Protein AF-A0A6M5YWW7-F1 (afdb_monomer_lite)

Organism: NCBI:txid2774151

Sequence (189 aa):
MRRSRWLPALLASIVAACAISYACIASARHTRPTLAVRDAYLLVSVEAPPAWAEQHRPSIMWGGKEVRLPVVFRGPFTGTSGPEWGATPEEAKQSLTMMGVEVPVRVTPTVACRVSNEPAFGLIPERGGKRRETTLSVATWVTVGPADRPAVIGSNEVRGRAHAAGEYVLSQIEELVAAGHVIDVEPRP

pLDDT: mean 74.9, std 17.7, range [37.75, 94.81]

Structure (mmCIF, N/CA/C/O backbone):
data_AF-A0A6M5YWW7-F1
#
_entry.id   AF-A0A6M5YWW7-F1
#
loop_
_atom_site.group_PDB
_atom_site.id
_atom_site.type_symbol
_atom_site.label_atom_id
_atom_site.label_alt_id
_atom_site.label_comp_id
_atom_site.label_asym_id
_atom_site.label_entity_id
_atom_site.label_seq_id
_atom_site.pdbx_PDB_ins_code
_atom_site.Cartn_x
_atom_site.Cartn_y
_atom_site.Cartn_z
_atom_site.occupancy
_atom_site.B_iso_or_equiv
_atom_site.auth_seq_id
_atom_site.auth_comp_id
_atom_site.auth_asym_id
_atom_site.auth_atom_id
_atom_site.pdbx_PDB_model_num
ATOM 1 N N . MET A 1 1 ? -31.475 -2.351 89.471 1.00 41.06 1 MET A N 1
ATOM 2 C CA . MET A 1 1 ? -30.805 -3.175 88.438 1.00 41.06 1 MET A CA 1
ATOM 3 C C . MET A 1 1 ? -31.464 -2.935 87.077 1.00 41.06 1 MET A C 1
ATOM 5 O O . MET A 1 1 ? -32.517 -3.496 86.816 1.00 41.06 1 MET A O 1
ATOM 9 N N . ARG A 1 2 ? -30.895 -2.075 86.220 1.00 41.38 2 ARG A N 1
ATOM 10 C CA . ARG A 1 2 ? -31.326 -1.897 84.817 1.00 41.38 2 ARG A CA 1
ATOM 11 C C . ARG A 1 2 ? -30.155 -2.295 83.919 1.00 41.38 2 ARG A C 1
ATOM 13 O O . ARG A 1 2 ? -29.145 -1.603 83.895 1.00 41.38 2 ARG A O 1
ATOM 20 N N . ARG A 1 3 ? -30.259 -3.450 83.255 1.00 44.19 3 ARG A N 1
ATOM 21 C CA . ARG A 1 3 ? -29.235 -3.950 82.326 1.00 44.19 3 ARG A CA 1
ATOM 22 C C . ARG A 1 3 ? -29.394 -3.265 80.967 1.00 44.19 3 ARG A C 1
ATOM 24 O O . ARG A 1 3 ? -30.475 -3.272 80.384 1.00 44.19 3 ARG A O 1
ATOM 31 N N . SER A 1 4 ? -28.298 -2.664 80.516 1.00 45.69 4 SER A N 1
ATOM 32 C CA . SER A 1 4 ? -28.139 -1.950 79.251 1.00 45.69 4 SER A CA 1
ATOM 33 C C . SER A 1 4 ? -28.375 -2.885 78.056 1.00 45.69 4 SER A C 1
ATOM 35 O O . SER A 1 4 ? -27.695 -3.899 77.920 1.00 45.69 4 SER A O 1
ATOM 37 N N . ARG A 1 5 ? -29.361 -2.561 77.208 1.00 50.09 5 ARG A N 1
ATOM 38 C CA . ARG A 1 5 ? -29.781 -3.330 76.015 1.00 50.09 5 ARG A CA 1
ATOM 39 C C . ARG A 1 5 ? -29.244 -2.760 74.688 1.00 50.09 5 ARG A C 1
ATOM 41 O O . ARG A 1 5 ? -29.739 -3.124 73.631 1.00 50.09 5 ARG A O 1
ATOM 48 N N . TRP A 1 6 ? -28.241 -1.882 74.717 1.00 47.75 6 TRP A N 1
ATOM 49 C CA . TRP A 1 6 ? -27.858 -1.083 73.538 1.00 47.75 6 TRP A CA 1
ATOM 50 C C . TRP A 1 6 ? -26.607 -1.560 72.779 1.00 47.75 6 TRP A C 1
ATOM 52 O O . TRP A 1 6 ? -26.290 -1.011 71.730 1.00 47.75 6 TRP A O 1
ATOM 62 N N . LEU A 1 7 ? -25.915 -2.604 73.245 1.00 44.59 7 LEU A N 1
ATOM 63 C CA . LEU A 1 7 ? -24.707 -3.116 72.578 1.00 44.59 7 LEU A CA 1
ATOM 64 C C . LEU A 1 7 ? -24.917 -3.897 71.255 1.00 44.59 7 LEU A C 1
ATOM 66 O O . LEU A 1 7 ? -24.064 -3.755 70.380 1.00 44.59 7 LEU A O 1
ATOM 70 N N . PRO A 1 8 ? -25.996 -4.677 71.021 1.00 49.06 8 PRO A N 1
ATOM 71 C CA . PRO A 1 8 ? -26.084 -5.486 69.797 1.00 49.06 8 PRO A CA 1
ATOM 72 C C . PRO A 1 8 ? -26.480 -4.683 68.544 1.00 49.06 8 PRO A C 1
ATOM 74 O O . PRO A 1 8 ? -26.153 -5.090 67.433 1.00 49.06 8 PRO A O 1
ATOM 77 N N . ALA A 1 9 ? -27.131 -3.524 68.698 1.00 47.38 9 ALA A N 1
ATOM 78 C CA . ALA A 1 9 ? -27.540 -2.682 67.568 1.00 47.38 9 ALA A CA 1
ATOM 79 C C . ALA A 1 9 ? -26.364 -1.910 66.937 1.00 47.38 9 ALA A C 1
ATOM 81 O O . ALA A 1 9 ? -26.361 -1.644 65.739 1.00 47.38 9 ALA A O 1
ATOM 82 N N . LEU A 1 10 ? -25.340 -1.584 67.732 1.00 45.41 10 LEU A N 1
ATOM 83 C CA . LEU A 1 10 ? -24.169 -0.827 67.278 1.00 45.41 10 LEU A CA 1
ATOM 84 C C . LEU A 1 10 ? -23.195 -1.699 66.467 1.00 45.41 10 LEU A C 1
ATOM 86 O O . LEU A 1 10 ? -22.629 -1.236 65.481 1.00 45.41 10 LEU A O 1
ATOM 90 N N . LEU A 1 11 ? -23.066 -2.983 66.821 1.00 44.59 11 LEU A N 1
ATOM 91 C CA . LEU A 1 11 ? -22.248 -3.952 66.081 1.00 44.59 11 LEU A CA 1
ATOM 92 C C . LEU A 1 11 ? -22.860 -4.323 64.719 1.00 44.59 11 LEU A C 1
ATOM 94 O O . LEU A 1 11 ? -22.129 -4.433 63.737 1.00 44.59 11 LEU A O 1
ATOM 98 N N . ALA A 1 12 ? -24.190 -4.444 64.627 1.00 47.12 12 ALA A N 1
ATOM 99 C CA . ALA A 1 12 ? -24.876 -4.734 63.364 1.00 47.12 12 ALA A CA 1
ATOM 100 C C . ALA A 1 12 ? -24.715 -3.602 62.326 1.00 47.12 12 ALA A C 1
ATOM 102 O O . ALA A 1 12 ? -24.506 -3.872 61.143 1.00 47.12 12 ALA A O 1
ATOM 103 N N . SER A 1 13 ? -24.731 -2.340 62.768 1.00 49.97 13 SER A N 1
ATOM 104 C CA . SER A 1 13 ? -24.541 -1.175 61.890 1.00 49.97 13 SER A CA 1
ATOM 105 C C . SER A 1 13 ? -23.111 -1.047 61.353 1.00 49.97 13 SER A C 1
ATOM 107 O O . SER A 1 13 ? -22.922 -0.641 60.208 1.00 49.97 13 SER A O 1
ATOM 109 N N . ILE A 1 14 ? -22.098 -1.433 62.138 1.00 52.16 14 ILE A N 1
ATOM 110 C CA . ILE A 1 14 ? -20.691 -1.397 61.701 1.00 52.16 14 ILE A CA 1
ATOM 111 C C . ILE A 1 14 ? -20.422 -2.488 60.652 1.00 52.16 14 ILE A C 1
ATOM 113 O O . ILE A 1 14 ? -19.792 -2.217 59.630 1.00 52.16 14 ILE A O 1
ATOM 117 N N . VAL A 1 15 ? -20.962 -3.697 60.842 1.00 51.94 15 VAL A N 1
ATOM 118 C CA . VAL A 1 15 ? -20.813 -4.799 59.871 1.00 51.94 15 VAL A CA 1
ATOM 119 C C . VAL A 1 15 ? -21.531 -4.484 58.549 1.00 51.94 15 VAL A C 1
ATOM 121 O O . VAL A 1 15 ? -20.980 -4.749 57.479 1.00 51.94 15 VAL A O 1
ATOM 124 N N . ALA A 1 16 ? -22.703 -3.840 58.593 1.00 48.69 16 ALA A N 1
ATOM 125 C CA . ALA A 1 16 ? -23.410 -3.388 57.392 1.00 48.69 16 ALA A CA 1
ATOM 126 C C . ALA A 1 16 ? -22.652 -2.275 56.634 1.00 48.69 16 ALA A C 1
ATOM 128 O O . ALA A 1 16 ? -22.566 -2.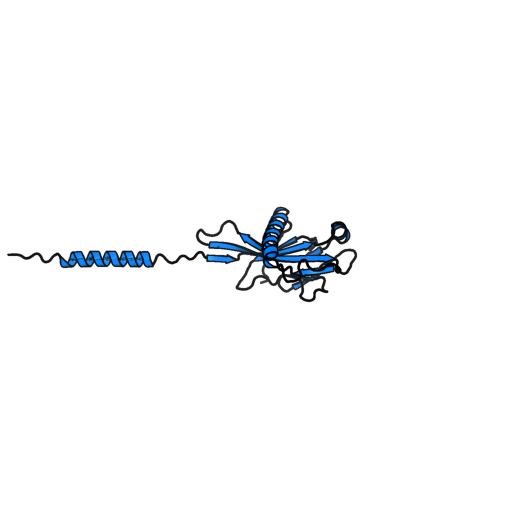316 55.406 1.00 48.69 16 ALA A O 1
ATOM 129 N N . ALA A 1 17 ? -22.033 -1.322 57.342 1.00 47.53 17 ALA A N 1
ATOM 130 C CA . ALA A 1 17 ? -21.229 -0.261 56.727 1.00 47.53 17 ALA A CA 1
ATOM 131 C C . ALA A 1 17 ? -19.938 -0.796 56.071 1.00 47.53 17 ALA A C 1
ATOM 133 O O . ALA A 1 17 ? -19.539 -0.329 54.997 1.00 47.53 17 ALA A O 1
ATOM 134 N N . CYS A 1 18 ? -19.313 -1.822 56.658 1.00 44.16 18 CYS A N 1
ATOM 135 C CA . CYS A 1 18 ? -18.164 -2.503 56.057 1.00 44.16 18 CYS A CA 1
ATOM 136 C C . CYS A 1 18 ? -18.548 -3.333 54.819 1.00 44.16 18 CYS A C 1
ATOM 138 O O . CYS A 1 18 ? -17.795 -3.338 53.845 1.00 44.16 18 CYS A O 1
ATOM 140 N N . ALA A 1 19 ? -19.721 -3.975 54.806 1.00 46.00 19 ALA A N 1
ATOM 141 C CA . ALA A 1 19 ? -20.202 -4.743 53.652 1.00 46.00 19 ALA A CA 1
ATOM 142 C C . ALA A 1 19 ? -20.552 -3.852 52.445 1.00 46.00 19 ALA A C 1
ATOM 144 O O . ALA A 1 19 ? -20.227 -4.200 51.310 1.00 46.00 19 ALA A O 1
ATOM 145 N N . ILE A 1 20 ? -21.139 -2.672 52.679 1.00 49.72 20 ILE A N 1
ATOM 146 C CA . ILE A 1 20 ? -21.410 -1.682 51.620 1.00 49.72 20 ILE A CA 1
ATOM 147 C C . ILE A 1 20 ? -20.093 -1.114 51.073 1.00 49.72 20 ILE A C 1
ATOM 149 O O . ILE A 1 20 ? -19.932 -0.981 49.862 1.00 49.72 20 ILE A O 1
ATOM 153 N N . SER A 1 21 ? -19.108 -0.872 51.944 1.00 46.12 21 SER A N 1
ATOM 154 C CA . SER A 1 21 ? -17.779 -0.405 51.531 1.00 46.12 21 SER A CA 1
ATOM 155 C C . SER A 1 21 ? -17.042 -1.446 50.675 1.00 46.12 21 SER A C 1
ATOM 157 O O . SER A 1 21 ? -16.462 -1.092 49.651 1.00 46.12 21 SER A O 1
ATOM 159 N N . TYR A 1 22 ? -17.128 -2.739 51.014 1.00 45.41 22 TYR A N 1
ATOM 160 C CA . TYR A 1 22 ? -16.549 -3.814 50.197 1.00 45.41 22 TYR A CA 1
ATOM 161 C C . TYR A 1 22 ? -17.303 -4.043 48.879 1.00 45.41 22 TYR A C 1
ATOM 163 O O . TYR A 1 22 ? -16.663 -4.302 47.865 1.00 45.41 22 TYR A O 1
ATOM 171 N N . ALA A 1 23 ? -18.631 -3.892 48.846 1.00 44.38 23 ALA A N 1
ATOM 172 C CA . ALA A 1 23 ? -19.410 -3.986 47.608 1.00 44.38 23 ALA A CA 1
ATOM 173 C C . ALA A 1 23 ? -19.153 -2.795 46.663 1.00 44.38 23 ALA A C 1
ATOM 175 O O . ALA A 1 23 ? -19.088 -2.975 45.447 1.00 44.38 23 ALA A O 1
ATOM 176 N N . CYS A 1 24 ? -18.918 -1.592 47.199 1.00 42.34 24 CYS A N 1
ATOM 177 C CA . CYS A 1 24 ? -18.507 -0.430 46.405 1.00 42.34 24 CYS A CA 1
ATOM 178 C C . CYS A 1 24 ? -17.059 -0.546 45.893 1.00 42.34 24 CYS A C 1
ATOM 180 O O . CYS A 1 24 ? -16.783 -0.101 44.779 1.00 42.34 24 CYS A O 1
ATOM 182 N N . ILE A 1 25 ? -16.158 -1.194 46.643 1.00 44.62 25 ILE A N 1
ATOM 183 C CA . ILE A 1 25 ? -14.776 -1.465 46.202 1.00 44.62 25 ILE A CA 1
ATOM 184 C C . ILE A 1 25 ? -14.722 -2.654 45.224 1.00 44.62 25 ILE A C 1
ATOM 186 O O . ILE A 1 25 ? -13.959 -2.609 44.267 1.00 44.62 25 ILE A O 1
ATOM 190 N N . ALA A 1 26 ? -15.583 -3.666 45.360 1.00 40.78 26 ALA A N 1
ATOM 191 C CA . ALA A 1 26 ? -15.730 -4.742 44.369 1.00 40.78 26 ALA A CA 1
ATOM 192 C C . ALA A 1 26 ? -16.463 -4.276 43.093 1.00 40.78 26 ALA A C 1
ATOM 194 O O . ALA A 1 26 ? -16.262 -4.833 42.015 1.00 40.78 26 ALA A O 1
ATOM 195 N N . SER A 1 27 ? -17.262 -3.206 43.192 1.00 42.25 27 SER A N 1
ATOM 196 C CA . SER A 1 27 ? -17.799 -2.457 42.049 1.00 42.25 27 SER A CA 1
ATOM 197 C C . SER A 1 27 ? -16.813 -1.421 41.492 1.00 42.25 27 SER A C 1
ATOM 199 O O . SER A 1 27 ? -17.157 -0.712 40.534 1.00 42.25 27 SER A O 1
ATOM 201 N N . ALA A 1 28 ? -15.574 -1.350 42.000 1.00 44.53 28 ALA A N 1
ATOM 202 C CA . ALA A 1 28 ? -14.463 -0.822 41.221 1.00 44.53 28 ALA A CA 1
ATOM 203 C C . ALA A 1 28 ? -14.214 -1.820 40.088 1.00 44.53 28 ALA A C 1
ATOM 205 O O . ALA A 1 28 ? -13.362 -2.702 40.159 1.00 44.53 28 ALA A O 1
ATOM 206 N N . ARG A 1 29 ? -15.073 -1.698 39.069 1.00 49.38 29 ARG A N 1
ATOM 207 C CA . ARG A 1 29 ? -15.018 -2.361 37.776 1.00 49.38 29 ARG A CA 1
ATOM 208 C C . ARG A 1 29 ? -13.558 -2.604 37.453 1.00 49.38 29 ARG A C 1
ATOM 210 O O . ARG A 1 29 ? -12.785 -1.647 37.425 1.00 49.38 29 ARG A O 1
ATOM 217 N N . HIS A 1 30 ? -13.207 -3.854 37.179 1.00 43.38 30 HIS A N 1
ATOM 218 C CA . HIS A 1 30 ? -12.034 -4.170 36.386 1.00 43.38 30 HIS A CA 1
ATOM 219 C C . HIS A 1 30 ? -12.123 -3.362 35.087 1.00 43.38 30 HIS A C 1
ATOM 221 O O . HIS A 1 30 ? -12.675 -3.810 34.085 1.00 43.38 30 HIS A O 1
ATOM 227 N N . THR A 1 31 ? -11.636 -2.126 35.113 1.00 55.41 31 THR A N 1
ATOM 228 C CA . THR A 1 31 ? -11.506 -1.260 33.953 1.00 55.41 31 THR A CA 1
ATOM 229 C C . THR A 1 31 ? -10.269 -1.744 33.246 1.00 55.41 31 THR A C 1
ATOM 231 O O . THR A 1 31 ? -9.184 -1.190 33.414 1.00 55.41 31 THR A O 1
ATOM 234 N N . ARG A 1 32 ? -10.430 -2.871 32.549 1.00 60.06 32 ARG A N 1
ATOM 235 C CA . ARG A 1 32 ? -9.410 -3.380 31.649 1.00 60.06 32 ARG A CA 1
ATOM 236 C C . ARG A 1 32 ? -9.130 -2.271 30.631 1.00 60.06 32 ARG A C 1
ATOM 238 O O . ARG A 1 32 ? -10.097 -1.677 30.147 1.00 60.06 32 ARG A O 1
ATOM 245 N N . PRO A 1 33 ? -7.857 -1.954 30.350 1.00 64.19 33 PRO A N 1
ATOM 246 C CA . PRO A 1 33 ? -7.538 -1.078 29.234 1.00 64.19 33 PRO A CA 1
ATOM 247 C C . PRO A 1 33 ? -8.196 -1.664 27.984 1.00 64.19 33 PRO A C 1
ATOM 249 O O . PRO A 1 33 ? -8.047 -2.857 27.707 1.00 64.19 33 PRO A O 1
ATOM 252 N N . THR A 1 34 ? -8.985 -0.855 27.285 1.00 73.38 34 THR A N 1
ATOM 253 C CA . THR A 1 34 ? -9.573 -1.261 26.008 1.00 73.38 34 THR A CA 1
ATOM 254 C C . THR A 1 34 ? -8.626 -0.850 24.893 1.00 73.38 34 THR A C 1
ATOM 256 O O . THR A 1 34 ? -8.151 0.286 24.868 1.00 73.38 34 THR A O 1
ATOM 259 N N . LEU A 1 35 ? -8.334 -1.783 23.989 1.00 76.44 35 LEU A N 1
ATOM 260 C CA . LEU A 1 35 ? -7.647 -1.485 22.742 1.00 76.44 35 LEU A CA 1
ATOM 261 C C . LEU A 1 35 ? -8.700 -1.227 21.666 1.00 76.44 35 LEU A C 1
ATOM 263 O O . LEU A 1 35 ? -9.584 -2.061 21.474 1.00 76.44 35 LEU A O 1
ATOM 267 N N . ALA A 1 36 ? -8.590 -0.100 20.974 1.00 83.12 36 ALA A N 1
ATOM 268 C CA . ALA A 1 36 ? -9.410 0.213 19.813 1.00 83.12 36 ALA A CA 1
ATOM 269 C C . ALA A 1 36 ? -8.518 0.354 18.580 1.00 83.12 36 ALA A C 1
ATOM 271 O O . ALA A 1 36 ? -7.475 1.007 18.647 1.00 83.12 36 ALA A O 1
ATOM 272 N N . VAL A 1 37 ? -8.935 -0.243 17.463 1.00 85.00 37 VAL A N 1
ATOM 273 C CA . VAL A 1 37 ? -8.329 0.024 16.157 1.00 85.00 37 VAL A CA 1
ATOM 274 C C . VAL A 1 37 ? -9.166 1.094 15.476 1.00 85.00 37 VAL A C 1
ATOM 276 O O . VAL A 1 37 ? -10.373 0.914 15.330 1.00 85.00 37 VAL A O 1
ATOM 279 N N . ARG A 1 38 ? -8.550 2.226 15.140 1.00 85.75 38 ARG A N 1
ATOM 280 C CA . ARG A 1 38 ? -9.255 3.392 14.598 1.00 85.75 38 ARG A CA 1
ATOM 281 C C . ARG A 1 38 ? -9.224 3.401 13.082 1.00 85.75 38 ARG A C 1
ATOM 283 O O . ARG A 1 38 ? -10.278 3.371 12.457 1.00 85.75 38 ARG A O 1
ATOM 290 N N . ASP A 1 39 ? -8.022 3.428 12.523 1.00 89.31 39 ASP A N 1
ATOM 291 C CA . ASP A 1 39 ? -7.814 3.531 11.089 1.00 89.31 39 ASP A CA 1
ATOM 292 C C . ASP A 1 39 ? -7.012 2.331 10.571 1.00 89.31 39 ASP A C 1
ATOM 294 O O . ASP A 1 39 ? -6.283 1.646 11.300 1.00 89.31 39 ASP A O 1
ATOM 298 N N . ALA A 1 40 ? -7.170 2.080 9.280 1.00 90.31 40 ALA A N 1
ATOM 299 C CA . ALA A 1 40 ? -6.336 1.196 8.497 1.00 90.31 40 ALA A CA 1
ATOM 300 C C . ALA A 1 40 ? -5.598 2.017 7.443 1.00 90.31 40 ALA A C 1
ATOM 302 O O . ALA A 1 40 ? -6.190 2.861 6.764 1.00 90.31 40 ALA A O 1
ATOM 303 N N . TYR A 1 41 ? -4.312 1.739 7.296 1.00 91.44 41 TYR A N 1
ATOM 304 C CA . TYR A 1 41 ? -3.447 2.352 6.311 1.00 91.44 41 TYR A CA 1
ATOM 305 C C . TYR A 1 41 ? -3.024 1.316 5.268 1.00 91.44 41 TYR A C 1
ATOM 307 O O . TYR A 1 41 ? -2.652 0.196 5.612 1.00 91.44 41 TYR A O 1
ATOM 315 N N . LEU A 1 42 ? -3.034 1.698 3.995 1.00 92.62 42 LEU A N 1
ATOM 316 C CA . LEU A 1 42 ? -2.344 0.969 2.934 1.00 92.62 42 LEU A CA 1
ATOM 317 C C . LEU A 1 42 ? -1.157 1.815 2.486 1.00 92.62 42 LEU A C 1
ATOM 319 O O . LEU A 1 42 ? -1.340 2.860 1.859 1.00 92.62 42 LEU A O 1
ATOM 323 N N . LEU A 1 43 ? 0.050 1.356 2.806 1.00 92.81 43 LEU A N 1
ATOM 324 C CA . LEU A 1 43 ? 1.287 1.897 2.263 1.00 92.81 43 LEU A CA 1
ATOM 325 C C . LEU A 1 43 ? 1.543 1.249 0.905 1.00 92.81 43 LEU A C 1
ATOM 327 O O . LEU A 1 43 ? 1.747 0.037 0.827 1.00 92.81 43 LEU A O 1
ATOM 331 N N . VAL A 1 44 ? 1.591 2.060 -0.147 1.00 93.00 44 VAL A N 1
ATOM 332 C CA . VAL A 1 44 ? 2.028 1.625 -1.474 1.00 93.00 44 VAL A CA 1
ATOM 333 C C . VAL A 1 44 ? 3.394 2.240 -1.743 1.00 93.00 44 VAL A C 1
ATOM 335 O O . VAL A 1 44 ? 3.500 3.445 -1.988 1.00 93.00 44 VAL A O 1
ATOM 338 N N . SER A 1 45 ? 4.446 1.426 -1.682 1.00 91.25 45 SER A N 1
ATOM 339 C CA . SER A 1 45 ? 5.818 1.869 -1.935 1.00 91.25 45 SER A CA 1
ATOM 340 C C . SER A 1 45 ? 6.295 1.478 -3.332 1.00 91.25 45 SER A C 1
ATOM 342 O O . SER A 1 45 ? 5.768 0.563 -3.965 1.00 91.25 45 SER A O 1
ATOM 344 N N . VAL A 1 46 ? 7.321 2.178 -3.816 1.00 89.50 46 VAL A N 1
ATOM 345 C CA . VAL A 1 46 ? 8.014 1.822 -5.056 1.00 89.50 46 VAL A CA 1
ATOM 346 C C . VAL A 1 46 ? 9.325 1.146 -4.689 1.00 89.50 46 VAL A C 1
ATOM 348 O O . VAL A 1 46 ? 10.237 1.789 -4.175 1.00 89.50 46 VAL A O 1
ATOM 351 N N . GLU A 1 47 ? 9.425 -0.149 -4.959 1.00 86.44 47 GLU A N 1
ATOM 352 C CA . GLU A 1 47 ? 10.634 -0.929 -4.732 1.00 86.44 47 GLU A CA 1
ATOM 353 C C . GLU A 1 47 ? 11.354 -1.168 -6.062 1.00 86.44 47 GLU A C 1
ATOM 355 O O . GLU A 1 47 ? 11.245 -2.209 -6.714 1.00 86.44 47 GLU A O 1
ATOM 360 N N . ALA A 1 48 ? 12.097 -0.157 -6.494 1.00 82.75 48 ALA A N 1
ATOM 361 C CA . ALA A 1 48 ? 12.814 -0.187 -7.756 1.00 82.75 48 ALA A CA 1
ATOM 362 C C . ALA A 1 48 ? 14.123 0.607 -7.656 1.00 82.75 48 ALA A C 1
ATOM 364 O O . ALA A 1 48 ? 14.246 1.483 -6.799 1.00 82.75 48 ALA A O 1
ATOM 365 N N . PRO A 1 49 ? 15.108 0.354 -8.539 1.00 84.38 49 PRO A N 1
ATOM 366 C CA . PRO A 1 49 ? 16.221 1.281 -8.717 1.00 84.38 49 PRO A CA 1
ATOM 367 C C . PRO A 1 49 ? 15.704 2.706 -8.999 1.00 84.38 49 PRO A C 1
ATOM 369 O O . PRO A 1 49 ? 14.730 2.834 -9.748 1.00 84.38 49 PRO A O 1
ATOM 372 N N . PRO A 1 50 ? 16.358 3.773 -8.498 1.00 84.19 50 PRO A N 1
ATOM 373 C CA . PRO A 1 50 ? 15.910 5.154 -8.715 1.00 84.19 50 PRO A CA 1
ATOM 374 C C . PRO A 1 50 ? 15.663 5.491 -10.191 1.00 84.19 50 PRO A C 1
ATOM 376 O O . PRO A 1 50 ? 14.618 6.032 -10.534 1.00 84.19 50 PRO A O 1
ATOM 379 N N . ALA A 1 51 ? 16.554 5.042 -11.081 1.00 87.88 51 ALA A N 1
ATOM 380 C CA . ALA A 1 51 ? 16.402 5.218 -12.525 1.00 87.88 51 ALA A CA 1
ATOM 381 C C . ALA A 1 51 ? 15.109 4.587 -13.075 1.00 87.88 51 ALA A C 1
ATOM 383 O O . ALA A 1 51 ? 14.458 5.164 -13.943 1.00 87.88 51 ALA A O 1
ATOM 384 N N . TRP A 1 52 ? 14.699 3.424 -12.551 1.00 89.00 52 TRP A N 1
ATOM 385 C CA . TRP A 1 52 ? 13.446 2.792 -12.960 1.00 89.00 52 TRP A CA 1
ATOM 386 C C . TRP A 1 52 ? 12.246 3.609 -12.487 1.00 89.00 52 TRP A C 1
ATOM 388 O O . TRP A 1 52 ? 11.338 3.840 -13.279 1.00 89.00 52 TRP A O 1
ATOM 398 N N . ALA A 1 53 ? 12.250 4.076 -11.234 1.00 87.50 53 ALA A N 1
ATOM 399 C CA . ALA A 1 53 ? 11.157 4.870 -10.671 1.00 87.50 53 ALA A CA 1
ATOM 400 C C . ALA A 1 53 ? 10.996 6.222 -11.389 1.00 87.50 53 ALA A C 1
ATOM 402 O O . ALA A 1 53 ? 9.875 6.635 -11.691 1.00 87.50 53 ALA A O 1
ATOM 403 N N . GLU A 1 54 ? 12.106 6.878 -11.728 1.00 88.69 54 GLU A N 1
ATOM 404 C CA . GLU A 1 54 ? 12.120 8.139 -12.478 1.00 88.69 54 GLU A CA 1
ATOM 405 C C . GLU A 1 54 ? 11.623 7.983 -13.916 1.00 88.69 54 GLU A C 1
ATOM 407 O O . GLU A 1 54 ? 10.908 8.858 -14.423 1.00 88.69 54 GLU A O 1
ATOM 412 N N . GLN A 1 55 ? 12.002 6.874 -14.556 1.00 91.38 55 GLN A N 1
ATOM 413 C CA . GLN A 1 55 ? 11.611 6.550 -15.921 1.00 91.38 55 GLN A CA 1
ATOM 414 C C . GLN A 1 55 ? 10.138 6.148 -15.992 1.00 91.38 55 GLN A C 1
ATOM 416 O O . GLN A 1 55 ? 9.408 6.715 -16.795 1.00 91.38 55 GLN A O 1
ATOM 421 N N . HIS A 1 56 ? 9.712 5.203 -15.148 1.00 90.44 56 HIS A N 1
ATOM 422 C CA . HIS A 1 56 ? 8.415 4.531 -15.258 1.00 90.44 56 HIS A CA 1
ATOM 423 C C . HIS A 1 56 ? 7.288 5.227 -14.500 1.00 90.44 56 HIS A C 1
ATOM 425 O O . HIS A 1 56 ? 6.125 5.021 -14.845 1.00 90.44 56 HIS A O 1
ATOM 431 N N . ARG A 1 57 ? 7.629 6.049 -13.495 1.00 91.56 57 ARG A N 1
ATOM 432 C CA . ARG A 1 57 ? 6.715 6.918 -12.733 1.00 91.56 57 ARG A CA 1
ATOM 433 C C . ARG A 1 57 ? 5.394 6.228 -12.386 1.00 91.56 57 ARG A C 1
ATOM 435 O O . ARG A 1 57 ? 4.350 6.635 -12.897 1.00 91.56 57 ARG A O 1
ATOM 442 N N . PRO A 1 58 ? 5.437 5.172 -11.562 1.00 92.69 58 PRO A N 1
ATOM 443 C CA . PRO A 1 58 ? 4.261 4.368 -11.298 1.00 92.69 58 PRO A CA 1
ATOM 444 C C . PRO A 1 58 ? 3.130 5.208 -10.688 1.00 92.69 58 PRO A C 1
ATOM 446 O O . PRO A 1 58 ? 3.357 6.051 -9.812 1.00 92.69 58 PRO A O 1
ATOM 449 N N . SER A 1 59 ? 1.909 4.985 -11.166 1.00 94.81 59 SER A N 1
ATOM 450 C CA . SER A 1 59 ? 0.719 5.728 -10.753 1.00 94.81 59 SER A CA 1
ATOM 451 C C . SER A 1 59 ? -0.536 4.858 -10.747 1.00 94.81 59 SER A C 1
ATOM 453 O O . SER A 1 59 ? -0.561 3.765 -11.310 1.00 94.81 59 SER A O 1
ATOM 455 N N . ILE A 1 60 ? -1.595 5.344 -10.103 1.00 93.56 60 ILE A N 1
ATOM 456 C CA . ILE A 1 60 ? -2.935 4.750 -10.154 1.00 93.56 60 ILE A CA 1
ATOM 457 C C . ILE A 1 60 ? -3.980 5.824 -10.451 1.00 93.56 60 ILE A C 1
ATOM 459 O O . ILE A 1 60 ? -3.748 7.010 -10.224 1.00 93.56 60 ILE A O 1
ATOM 463 N N . MET A 1 61 ? -5.159 5.410 -10.914 1.00 93.19 61 MET A N 1
ATOM 464 C CA . MET A 1 61 ? -6.328 6.289 -10.974 1.00 93.19 61 MET A CA 1
ATOM 465 C C . MET A 1 61 ? -7.194 6.073 -9.735 1.00 93.19 61 MET A C 1
ATOM 467 O O . MET A 1 61 ? -7.732 4.985 -9.543 1.00 93.19 61 MET A O 1
ATOM 471 N N . TRP A 1 62 ? -7.380 7.115 -8.928 1.00 90.62 62 TRP A N 1
ATOM 472 C CA . TRP A 1 62 ? -8.246 7.076 -7.750 1.00 90.62 62 TRP A CA 1
ATOM 473 C C . TRP A 1 62 ? -9.099 8.340 -7.666 1.00 90.62 62 TRP A C 1
ATOM 475 O O . TRP A 1 62 ? -8.598 9.451 -7.835 1.00 90.62 62 TRP A O 1
ATOM 485 N N . GLY A 1 63 ? -10.412 8.186 -7.463 1.00 86.88 63 GLY A N 1
ATOM 486 C CA . GLY A 1 63 ? -11.338 9.327 -7.413 1.00 86.88 63 GLY A CA 1
ATOM 487 C C . GLY A 1 63 ? -11.298 10.215 -8.668 1.00 86.88 63 GLY A C 1
ATOM 488 O O . GLY A 1 63 ? -11.435 11.432 -8.568 1.00 86.88 63 GLY A O 1
ATOM 489 N N . GLY A 1 64 ? -11.032 9.628 -9.842 1.00 89.12 64 GLY A N 1
ATOM 490 C CA . GLY A 1 64 ? -10.898 10.354 -11.112 1.00 89.12 64 GLY A CA 1
ATOM 491 C C . GLY A 1 64 ? -9.587 11.132 -11.286 1.00 89.12 64 GLY A C 1
ATOM 492 O O . GLY A 1 64 ? -9.430 11.821 -12.291 1.00 89.12 64 GLY A O 1
ATOM 493 N N . LYS A 1 65 ? -8.639 11.020 -10.349 1.00 92.25 65 LYS A N 1
ATOM 494 C CA . LYS A 1 65 ? -7.332 11.685 -10.403 1.00 92.25 65 LYS A CA 1
ATOM 495 C C . LYS A 1 65 ? -6.212 10.666 -10.538 1.00 92.25 65 LYS A C 1
ATOM 497 O O . LYS A 1 65 ? -6.296 9.566 -9.998 1.00 92.25 65 LYS A O 1
ATOM 502 N N . GLU A 1 66 ? -5.158 11.056 -11.243 1.00 94.19 66 GLU A N 1
ATOM 503 C CA . GLU A 1 66 ? -3.915 10.297 -11.250 1.00 94.19 66 GLU A CA 1
ATOM 504 C C . GLU A 1 66 ? -3.149 10.562 -9.950 1.00 94.19 66 GLU A C 1
ATOM 506 O O . GLU A 1 66 ? -2.889 11.710 -9.584 1.00 94.19 66 GLU A O 1
ATOM 511 N N . VAL A 1 67 ? -2.792 9.487 -9.257 1.00 94.19 67 VAL A N 1
ATOM 512 C CA . VAL A 1 67 ? -2.032 9.499 -8.009 1.00 94.19 67 VAL A CA 1
ATOM 513 C C . VAL A 1 67 ? -0.689 8.841 -8.278 1.00 94.19 67 VAL A C 1
ATOM 515 O O . VAL A 1 67 ? -0.639 7.680 -8.679 1.00 94.19 67 VAL A O 1
ATOM 518 N N . ARG A 1 68 ? 0.404 9.578 -8.067 1.00 93.88 68 ARG A N 1
ATOM 519 C CA . ARG A 1 68 ? 1.762 9.032 -8.184 1.00 93.88 68 ARG A CA 1
ATOM 520 C C . ARG A 1 68 ? 2.130 8.237 -6.938 1.00 93.88 68 ARG A C 1
ATOM 522 O O . ARG A 1 68 ? 1.766 8.634 -5.835 1.00 93.88 68 ARG A O 1
ATOM 529 N N . LEU A 1 69 ? 2.866 7.148 -7.134 1.00 93.00 69 LEU A N 1
ATOM 530 C CA . LEU A 1 69 ? 3.446 6.354 -6.054 1.00 93.00 69 LEU A CA 1
ATOM 531 C C . LEU A 1 69 ? 4.857 6.885 -5.709 1.00 93.00 69 LEU A C 1
ATOM 533 O O . LEU A 1 69 ? 5.538 7.391 -6.607 1.00 93.00 69 LEU A O 1
ATOM 537 N N . PRO A 1 70 ? 5.332 6.756 -4.455 1.00 93.31 70 PRO A N 1
ATOM 538 C CA . PRO A 1 70 ? 4.670 6.122 -3.310 1.00 93.31 70 PRO A CA 1
ATOM 539 C C . PRO A 1 70 ? 3.536 6.973 -2.717 1.00 93.31 70 PRO A C 1
ATOM 541 O O . PRO A 1 70 ? 3.540 8.197 -2.828 1.00 93.31 70 PRO A O 1
ATOM 544 N N . VAL A 1 71 ? 2.561 6.319 -2.085 1.00 94.38 71 VAL A N 1
ATOM 545 C CA . VAL A 1 71 ? 1.400 6.980 -1.464 1.00 94.38 71 VAL A CA 1
ATOM 546 C C . VAL A 1 71 ? 0.858 6.152 -0.301 1.00 94.38 71 VAL A C 1
ATOM 548 O O . VAL A 1 71 ? 1.033 4.931 -0.259 1.00 94.38 71 VAL A O 1
ATOM 551 N N . VAL A 1 72 ? 0.170 6.815 0.626 1.00 94.50 72 VAL A N 1
ATOM 552 C CA . VAL A 1 72 ? -0.562 6.170 1.716 1.00 94.50 72 VAL A CA 1
ATOM 553 C C . VAL A 1 72 ? -2.060 6.400 1.549 1.00 94.50 72 VAL A C 1
ATOM 555 O O . VAL A 1 72 ? -2.505 7.535 1.396 1.00 94.50 72 VAL A O 1
ATOM 558 N N . PHE A 1 73 ? -2.852 5.337 1.642 1.00 93.50 73 PHE A N 1
ATOM 559 C CA . PHE A 1 73 ? -4.301 5.445 1.812 1.00 93.50 73 PHE A CA 1
ATOM 560 C C . PHE A 1 73 ? -4.660 5.248 3.273 1.00 93.50 73 PHE A C 1
ATOM 562 O O . PHE A 1 73 ? -4.109 4.358 3.915 1.00 93.50 73 PHE A O 1
ATOM 569 N N . ARG A 1 74 ? -5.591 6.049 3.784 1.00 92.50 74 ARG A N 1
ATOM 570 C CA . ARG A 1 74 ? -6.139 5.919 5.135 1.00 92.50 74 ARG A CA 1
ATOM 571 C C . ARG A 1 74 ? -7.641 5.721 5.047 1.00 92.50 74 ARG A C 1
ATOM 573 O O . ARG A 1 74 ? -8.314 6.478 4.359 1.00 92.50 74 ARG A O 1
ATOM 580 N N . GLY A 1 75 ? -8.174 4.727 5.741 1.00 89.12 75 GLY A N 1
ATOM 581 C CA . GLY A 1 75 ? -9.613 4.488 5.828 1.00 89.12 75 GLY A CA 1
ATOM 582 C C . GLY A 1 75 ? -10.009 4.062 7.233 1.00 89.12 75 GLY A C 1
ATOM 583 O O . GLY A 1 75 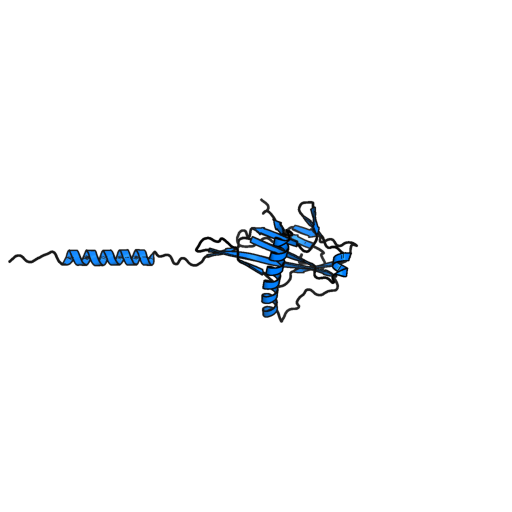? -9.159 3.583 7.987 1.00 89.12 75 GLY A O 1
ATOM 584 N N . PRO A 1 76 ? -11.286 4.214 7.609 1.00 87.19 76 PRO A N 1
ATOM 585 C CA . PRO A 1 76 ? -11.733 3.814 8.931 1.00 87.19 76 PRO A CA 1
ATOM 586 C C . PRO A 1 76 ? -11.675 2.291 9.077 1.00 87.19 76 PRO A C 1
ATOM 588 O O . PRO A 1 76 ? -12.108 1.541 8.196 1.00 87.19 76 PRO A O 1
ATOM 591 N N . PHE A 1 77 ? -11.192 1.823 10.224 1.00 84.88 77 PHE A N 1
ATOM 592 C CA . PHE A 1 77 ? -11.290 0.418 10.594 1.00 84.88 77 PHE A CA 1
ATOM 593 C C . PHE A 1 77 ? -12.698 0.164 11.147 1.00 84.88 77 PHE A C 1
ATOM 595 O O . PHE A 1 77 ? -13.027 0.573 12.260 1.00 84.88 77 PHE A O 1
ATOM 602 N N . THR A 1 78 ? -13.563 -0.474 10.355 1.00 76.31 78 THR A N 1
ATOM 603 C CA . THR A 1 78 ? -14.968 -0.707 10.726 1.00 76.31 78 THR A CA 1
ATOM 604 C C . THR A 1 78 ? -15.244 -2.188 10.968 1.00 76.31 78 THR A C 1
ATOM 606 O O . THR A 1 78 ? -14.799 -3.050 10.222 1.00 76.31 78 THR A O 1
ATOM 609 N N . GLY A 1 79 ? -15.994 -2.505 12.026 1.00 69.88 79 GLY A N 1
ATOM 610 C CA . GLY A 1 79 ? -16.374 -3.885 12.338 1.00 69.88 79 GLY A CA 1
ATOM 611 C C . GLY A 1 79 ? -15.205 -4.768 12.792 1.00 69.88 79 GLY A C 1
ATOM 612 O O . GLY A 1 79 ? -14.309 -4.328 13.509 1.00 69.88 79 GLY A O 1
ATOM 613 N N . THR A 1 80 ? -15.262 -6.052 12.434 1.00 68.81 80 THR A N 1
ATOM 614 C CA . THR A 1 80 ? -14.272 -7.074 12.827 1.00 68.81 80 THR A CA 1
ATOM 615 C C . THR A 1 80 ? -13.158 -7.276 11.802 1.00 68.81 80 THR A C 1
ATOM 617 O O . THR A 1 80 ? -12.175 -7.951 12.096 1.00 68.81 80 THR A O 1
ATOM 620 N N . SER A 1 81 ? -13.313 -6.714 10.606 1.00 67.69 81 SER A N 1
ATOM 621 C CA . SER A 1 81 ? -12.386 -6.829 9.485 1.00 67.69 81 SER A CA 1
ATOM 622 C C . SER A 1 81 ? -12.110 -5.434 8.949 1.00 67.69 81 SER A C 1
ATOM 624 O O . SER A 1 81 ? -13.045 -4.711 8.619 1.00 67.69 81 SER A O 1
ATOM 626 N N . GLY A 1 82 ? -10.834 -5.057 8.870 1.00 73.25 82 GLY A N 1
ATOM 627 C CA . GLY A 1 82 ? -10.430 -3.808 8.233 1.00 73.25 82 GLY A CA 1
ATOM 628 C C . GLY A 1 82 ? -10.831 -3.759 6.752 1.00 73.25 82 GLY A C 1
ATOM 629 O O . GLY A 1 82 ? -11.348 -4.739 6.209 1.00 73.25 82 GLY A O 1
ATOM 630 N N . PRO A 1 83 ? -10.593 -2.627 6.080 1.00 79.19 83 PRO A N 1
ATOM 631 C CA . PRO A 1 83 ? -10.897 -2.503 4.666 1.00 79.19 83 PRO A CA 1
ATOM 632 C C . PRO A 1 83 ? -10.108 -3.520 3.824 1.00 79.19 83 PRO A C 1
ATOM 634 O O . PRO A 1 83 ? -8.947 -3.817 4.106 1.00 79.19 83 PRO A O 1
ATOM 637 N N . GLU A 1 84 ? -10.744 -4.052 2.778 1.00 84.75 84 GLU A N 1
ATOM 638 C CA . GLU A 1 84 ? -10.167 -5.079 1.897 1.00 84.75 84 GLU A CA 1
ATOM 639 C C . GLU A 1 84 ? -9.126 -4.487 0.941 1.00 84.75 84 GLU A C 1
ATOM 641 O O . GLU A 1 84 ? -9.440 -4.191 -0.220 1.00 84.75 84 GLU A O 1
ATOM 646 N N . TRP A 1 85 ? -7.915 -4.237 1.451 1.00 88.38 85 TRP A N 1
ATOM 647 C CA . TRP A 1 85 ? -6.820 -3.547 0.757 1.00 88.38 85 TRP A CA 1
ATOM 648 C C . TRP A 1 85 ? -5.575 -4.427 0.607 1.00 88.38 85 TRP A C 1
ATOM 650 O O . TRP A 1 85 ? -5.234 -5.174 1.521 1.00 88.38 85 TRP A O 1
ATOM 660 N N . GLY A 1 86 ? -4.876 -4.321 -0.526 1.00 88.38 86 GLY A N 1
ATOM 661 C CA . GLY A 1 86 ? -3.635 -5.063 -0.783 1.00 88.38 86 GLY A CA 1
ATOM 662 C C . GLY A 1 86 ? -3.281 -5.157 -2.268 1.00 88.38 86 GLY A C 1
ATOM 663 O O . GLY A 1 86 ? -3.819 -4.421 -3.091 1.00 88.38 86 GLY A O 1
ATOM 664 N N . ALA A 1 87 ? -2.384 -6.072 -2.623 1.00 87.75 87 ALA A N 1
ATOM 665 C CA . ALA A 1 87 ? -2.159 -6.502 -4.002 1.00 87.75 87 ALA A CA 1
ATOM 666 C C . ALA A 1 87 ? -3.186 -7.566 -4.419 1.00 87.75 87 ALA A C 1
ATOM 668 O O . ALA A 1 87 ? -3.649 -8.358 -3.588 1.00 87.75 87 ALA A O 1
ATOM 669 N N . THR A 1 88 ? -3.526 -7.604 -5.708 1.00 84.00 88 THR A N 1
ATOM 670 C CA . THR A 1 88 ? -4.393 -8.648 -6.265 1.00 84.00 88 THR A CA 1
ATOM 671 C C . THR A 1 88 ? -3.703 -10.026 -6.189 1.00 84.00 88 THR A C 1
ATOM 673 O O . THR A 1 88 ? -2.513 -10.110 -6.478 1.00 84.00 88 THR A O 1
ATOM 676 N N . PRO A 1 89 ? -4.413 -11.119 -5.822 1.00 65.12 89 PRO A N 1
ATOM 677 C CA . PRO A 1 89 ? -3.804 -12.439 -5.579 1.00 65.12 89 PRO A CA 1
ATOM 678 C C . PRO A 1 89 ? -3.076 -13.077 -6.769 1.00 65.12 89 PRO A C 1
ATOM 680 O O . PRO A 1 89 ? -2.274 -13.987 -6.586 1.00 65.12 89 PRO A O 1
ATOM 683 N N . GLU A 1 90 ? -3.363 -12.631 -7.991 1.00 66.81 90 GLU A N 1
ATOM 684 C CA . GLU A 1 90 ? -2.608 -13.028 -9.176 1.00 66.81 90 GLU A CA 1
ATOM 685 C C . GLU A 1 90 ? -1.406 -12.088 -9.322 1.00 66.81 90 GLU A C 1
ATOM 687 O O . GLU A 1 90 ? -1.545 -10.989 -9.847 1.00 66.81 90 GLU A O 1
ATOM 692 N N . GLU A 1 91 ? -0.224 -12.533 -8.882 1.00 58.31 91 GLU A N 1
ATOM 693 C CA . GLU A 1 91 ? 1.052 -11.781 -8.881 1.00 58.31 91 GLU A CA 1
ATOM 694 C C . GLU A 1 91 ? 1.429 -11.177 -10.255 1.00 58.31 91 GLU A C 1
ATOM 696 O O . GLU A 1 91 ? 2.231 -10.248 -10.341 1.00 58.31 91 GLU A O 1
ATOM 701 N N . ALA A 1 92 ? 0.830 -11.684 -11.339 1.00 55.81 92 ALA A N 1
ATOM 702 C CA . ALA A 1 92 ? 0.991 -11.197 -12.709 1.00 55.81 92 ALA A CA 1
ATOM 703 C C . ALA A 1 92 ? 0.102 -9.986 -13.064 1.00 55.81 92 ALA A C 1
ATOM 705 O O . ALA A 1 92 ? 0.261 -9.411 -14.146 1.00 55.81 92 ALA A O 1
ATOM 706 N N . LYS A 1 93 ? -0.842 -9.595 -12.199 1.00 65.25 93 LYS A N 1
ATOM 707 C CA . LYS A 1 93 ? -1.694 -8.423 -12.416 1.00 65.25 93 LYS A CA 1
ATOM 708 C C . LYS A 1 93 ? -1.055 -7.169 -11.833 1.00 65.25 93 LYS A C 1
ATOM 710 O O . LYS A 1 93 ? -0.635 -7.114 -10.682 1.00 65.25 93 LYS A O 1
ATOM 715 N N . GLN A 1 94 ? -1.037 -6.119 -12.647 1.00 83.94 94 GLN A N 1
ATOM 716 C CA . GLN A 1 94 ? -0.598 -4.782 -12.260 1.00 83.94 94 GLN A CA 1
ATOM 717 C C . GLN A 1 94 ? -1.724 -4.078 -11.507 1.00 83.94 94 GLN A C 1
ATOM 719 O O . GLN A 1 94 ? -2.250 -3.083 -11.994 1.00 83.94 94 GLN A O 1
ATOM 724 N N . SER A 1 95 ? -2.180 -4.613 -10.377 1.00 91.19 95 SER A N 1
ATOM 725 C CA . SER A 1 95 ? -3.352 -4.060 -9.697 1.00 91.19 95 SER A CA 1
ATOM 726 C C . SER A 1 95 ? -3.296 -4.166 -8.182 1.00 91.19 95 SER A C 1
ATOM 728 O O . SER A 1 95 ? -2.787 -5.122 -7.595 1.00 91.19 95 SER A O 1
ATOM 730 N N . LEU A 1 96 ? -3.867 -3.143 -7.556 1.00 91.00 96 LEU A N 1
ATOM 731 C CA . LEU A 1 96 ? -4.172 -3.093 -6.136 1.00 91.00 96 LEU A CA 1
ATOM 732 C C . LEU A 1 96 ? -5.634 -3.480 -5.934 1.00 91.00 96 LEU A C 1
ATOM 734 O O . LEU A 1 96 ? -6.490 -3.108 -6.731 1.00 91.00 96 LEU A O 1
ATOM 738 N N . THR A 1 97 ? -5.945 -4.149 -4.837 1.00 90.44 97 THR A N 1
ATOM 739 C CA . THR A 1 97 ? -7.304 -4.198 -4.306 1.00 90.44 97 THR A CA 1
ATOM 740 C C . THR A 1 97 ? -7.462 -3.027 -3.340 1.00 90.44 97 THR A C 1
ATOM 742 O O . THR A 1 97 ? -6.685 -2.888 -2.398 1.00 90.44 97 THR A O 1
ATOM 745 N N . MET A 1 98 ? -8.448 -2.164 -3.576 1.00 88.12 98 MET A N 1
ATOM 746 C CA . MET A 1 98 ? -8.784 -1.011 -2.744 1.00 88.12 98 MET A CA 1
ATOM 747 C C . MET A 1 98 ? -10.296 -0.971 -2.504 1.00 88.12 98 MET A C 1
ATOM 749 O O . MET A 1 98 ? -11.086 -0.743 -3.412 1.00 88.12 98 MET A O 1
ATOM 753 N N . MET A 1 99 ? -10.711 -1.187 -1.263 1.00 85.38 99 MET A N 1
ATOM 754 C CA . MET A 1 99 ? -12.089 -1.366 -0.796 1.00 85.38 99 MET A CA 1
ATOM 755 C C . MET A 1 99 ? -12.816 -2.442 -1.614 1.00 85.38 99 MET A C 1
ATOM 757 O O . MET A 1 99 ? -13.933 -2.214 -2.075 1.00 85.38 99 MET A O 1
ATOM 761 N N . GLY A 1 100 ? -12.145 -3.569 -1.876 1.00 84.56 100 GLY A N 1
ATOM 762 C CA . GLY A 1 100 ? -12.676 -4.641 -2.727 1.00 84.56 100 GLY A CA 1
ATOM 763 C C . GLY A 1 100 ? -12.719 -4.316 -4.230 1.00 84.56 100 GLY A C 1
ATOM 764 O O . GLY A 1 100 ? -13.235 -5.110 -5.011 1.00 84.56 100 GLY A O 1
ATOM 765 N N . VAL A 1 101 ? -12.190 -3.165 -4.667 1.00 87.00 101 VAL A N 1
ATOM 766 C CA . VAL A 1 101 ? -12.111 -2.782 -6.087 1.00 87.00 101 VAL A CA 1
ATOM 767 C C . VAL A 1 101 ? -10.703 -2.967 -6.624 1.00 87.00 101 VAL A C 1
ATOM 769 O O . VAL A 1 101 ? -9.741 -2.512 -6.015 1.00 87.00 101 VAL A O 1
ATOM 772 N N . GLU A 1 102 ? -10.590 -3.581 -7.798 1.00 90.50 102 GLU A N 1
ATOM 773 C CA . GLU A 1 102 ? -9.330 -3.675 -8.530 1.00 90.50 102 GLU A CA 1
ATOM 774 C C . GLU A 1 102 ? -8.963 -2.312 -9.139 1.00 90.50 102 GLU A C 1
ATOM 776 O O . GLU A 1 102 ? -9.709 -1.734 -9.935 1.00 90.50 102 GLU A O 1
ATOM 781 N N . VAL A 1 103 ? -7.807 -1.787 -8.747 1.00 91.44 103 VAL A N 1
ATOM 782 C CA . VAL A 1 103 ? -7.253 -0.512 -9.195 1.00 91.44 103 VAL A CA 1
ATOM 783 C C . VAL A 1 103 ? -5.954 -0.787 -9.948 1.00 91.44 103 VAL A C 1
ATOM 785 O O . VAL A 1 103 ? -4.952 -1.147 -9.324 1.00 91.44 103 VAL A O 1
ATOM 788 N N . PRO A 1 104 ? -5.936 -0.611 -11.282 1.00 91.69 104 PRO A N 1
ATOM 789 C CA . PRO A 1 104 ? -4.738 -0.845 -12.072 1.00 91.69 104 PRO A CA 1
ATOM 790 C C . PRO A 1 104 ? -3.617 0.140 -11.731 1.00 91.69 104 PRO A C 1
ATOM 792 O O . PRO A 1 104 ? -3.817 1.359 -11.713 1.00 91.69 104 PRO A O 1
ATOM 795 N N . VAL A 1 105 ? -2.426 -0.407 -11.540 1.00 92.50 105 VAL A N 1
ATOM 796 C CA . VAL A 1 105 ? -1.151 0.296 -11.500 1.00 92.50 105 VAL A CA 1
ATOM 797 C C . VAL A 1 105 ? -0.676 0.523 -12.924 1.00 92.50 105 VAL A C 1
ATOM 799 O O . VAL A 1 105 ? -0.666 -0.378 -13.758 1.00 92.50 105 VAL A O 1
ATOM 802 N N . ARG A 1 106 ? -0.298 1.763 -13.210 1.00 91.75 106 ARG A N 1
ATOM 803 C CA . ARG A 1 106 ? 0.193 2.213 -14.506 1.00 91.75 106 ARG A CA 1
ATOM 804 C C . ARG A 1 106 ? 1.662 2.564 -14.389 1.00 91.75 106 ARG A C 1
ATOM 806 O O . ARG A 1 106 ? 2.084 3.179 -13.417 1.00 91.75 106 ARG A O 1
ATOM 813 N N . VAL A 1 107 ? 2.417 2.213 -15.418 1.00 89.56 107 VAL A N 1
ATOM 814 C CA . VAL A 1 107 ? 3.818 2.592 -15.615 1.00 89.56 107 VAL A CA 1
ATOM 815 C C . VAL A 1 107 ? 3.983 3.119 -17.039 1.00 89.56 107 VAL A C 1
ATOM 817 O O . VAL A 1 107 ? 3.304 2.645 -17.954 1.00 89.56 107 VAL A O 1
ATOM 820 N N . THR A 1 108 ? 4.837 4.124 -17.232 1.00 84.81 108 THR A N 1
ATOM 821 C CA . THR A 1 108 ? 5.056 4.780 -18.533 1.00 84.81 108 THR A CA 1
ATOM 822 C C . THR A 1 108 ? 6.542 4.781 -18.902 1.00 84.81 108 THR A C 1
ATOM 824 O O . THR A 1 108 ? 7.304 5.418 -18.192 1.00 84.81 108 THR A O 1
ATOM 827 N N . PRO A 1 109 ? 6.983 4.167 -20.018 1.00 85.69 109 PRO A N 1
ATOM 828 C CA . PRO A 1 109 ? 6.186 3.392 -20.969 1.00 85.69 109 PRO A CA 1
ATOM 829 C C . PRO A 1 109 ? 5.585 2.142 -20.317 1.00 85.69 109 PRO A C 1
ATOM 831 O O . PRO A 1 109 ? 6.087 1.653 -19.306 1.00 85.69 109 PRO A O 1
ATOM 834 N N . THR A 1 110 ? 4.493 1.637 -20.892 1.00 85.69 110 THR A N 1
ATOM 835 C CA . THR A 1 110 ? 3.805 0.456 -20.362 1.00 85.69 110 THR A CA 1
ATOM 836 C C . THR A 1 110 ? 4.699 -0.772 -20.478 1.00 85.69 110 THR A C 1
ATOM 838 O O . THR A 1 110 ? 5.074 -1.179 -21.576 1.00 85.69 110 THR A O 1
ATOM 841 N N . VAL A 1 111 ? 5.029 -1.358 -19.330 1.00 84.94 111 VAL A N 1
ATOM 842 C CA . VAL A 1 111 ? 5.856 -2.560 -19.176 1.00 84.94 111 VAL A CA 1
ATOM 843 C C . VAL A 1 111 ? 5.257 -3.444 -18.089 1.00 84.94 111 VAL A C 1
ATOM 845 O O . VAL A 1 111 ? 4.444 -2.978 -17.294 1.00 84.94 111 VAL A O 1
ATOM 848 N N . ALA A 1 112 ? 5.660 -4.714 -18.033 1.00 82.75 112 ALA A N 1
ATOM 849 C CA . ALA A 1 112 ? 5.323 -5.583 -16.913 1.00 82.75 112 ALA A CA 1
ATOM 850 C C . ALA A 1 112 ? 5.886 -5.006 -15.598 1.00 82.75 112 ALA A C 1
ATOM 852 O O . ALA A 1 112 ? 7.085 -4.738 -15.506 1.00 82.75 112 ALA A O 1
ATOM 853 N N . CYS A 1 113 ? 5.041 -4.833 -14.582 1.00 84.75 113 CYS A N 1
ATOM 854 C CA . CYS A 1 113 ? 5.457 -4.496 -13.226 1.00 84.75 113 CYS A CA 1
ATOM 855 C C . CYS A 1 113 ? 4.831 -5.469 -12.224 1.00 84.75 113 CYS A C 1
ATOM 857 O O . CYS A 1 113 ? 3.748 -6.006 -12.457 1.00 84.75 113 CYS A O 1
ATOM 859 N N . ARG A 1 114 ? 5.525 -5.684 -11.111 1.00 86.94 114 ARG A N 1
ATOM 860 C CA . ARG A 1 114 ? 5.052 -6.471 -9.976 1.00 86.94 114 ARG A CA 1
ATOM 861 C C . ARG A 1 114 ? 4.268 -5.568 -9.032 1.00 86.94 114 ARG A C 1
ATOM 863 O O . ARG A 1 114 ? 4.703 -4.447 -8.765 1.00 86.94 114 ARG A O 1
ATOM 870 N N . VAL A 1 115 ? 3.172 -6.085 -8.490 1.00 89.00 115 VAL A N 1
ATOM 871 C CA . VAL A 1 115 ? 2.447 -5.502 -7.357 1.00 89.00 115 VAL A CA 1
ATOM 872 C C . VAL A 1 115 ? 2.297 -6.609 -6.317 1.00 89.00 115 VAL A C 1
ATOM 874 O O . VAL A 1 115 ? 1.680 -7.626 -6.611 1.00 89.00 115 VAL A O 1
ATOM 877 N N . SER A 1 116 ? 2.915 -6.468 -5.141 1.00 86.38 116 SER A N 1
ATOM 878 C CA . SER A 1 116 ? 3.003 -7.564 -4.160 1.00 86.38 116 SER A CA 1
ATOM 879 C C . SER A 1 116 ? 2.656 -7.108 -2.753 1.00 86.38 116 SER A C 1
ATOM 881 O O . SER A 1 116 ? 3.118 -6.060 -2.310 1.00 86.38 116 SER A O 1
ATOM 883 N N . ASN A 1 117 ? 1.886 -7.928 -2.033 1.00 85.62 117 ASN A N 1
ATOM 884 C CA . ASN A 1 117 ? 1.726 -7.776 -0.591 1.00 85.62 117 ASN A CA 1
ATOM 885 C C . ASN A 1 117 ? 3.037 -8.159 0.090 1.00 85.62 117 ASN A C 1
ATOM 887 O O . ASN A 1 117 ? 3.583 -9.232 -0.174 1.00 85.62 117 ASN A O 1
ATOM 891 N N . GLU A 1 118 ? 3.521 -7.308 0.981 1.00 82.88 118 GLU A N 1
ATOM 892 C CA . GLU A 1 118 ? 4.688 -7.618 1.794 1.00 82.88 118 GLU A CA 1
ATOM 893 C C . GLU A 1 118 ? 4.262 -8.198 3.150 1.00 82.88 118 GLU A C 1
ATOM 895 O O . GLU A 1 118 ? 3.220 -7.819 3.693 1.00 82.88 118 GLU A O 1
ATOM 900 N N . PRO A 1 119 ? 5.061 -9.093 3.758 1.00 66.88 119 PRO A N 1
ATOM 901 C CA . PRO A 1 119 ? 4.723 -9.758 5.019 1.00 66.88 119 PRO A CA 1
ATOM 902 C C . PRO A 1 119 ? 4.873 -8.848 6.256 1.00 66.88 119 PRO A C 1
ATOM 904 O O . PRO A 1 119 ? 5.060 -9.346 7.369 1.00 66.88 119 PRO A O 1
ATOM 907 N N . ALA A 1 120 ? 4.823 -7.524 6.084 1.00 70.56 120 ALA A N 1
ATOM 908 C CA . ALA A 1 120 ? 4.968 -6.552 7.160 1.00 70.56 120 ALA A CA 1
ATOM 909 C C . ALA A 1 120 ? 3.641 -5.859 7.474 1.00 70.56 120 ALA A C 1
ATOM 911 O O . ALA A 1 120 ? 2.885 -5.478 6.580 1.00 70.56 120 ALA A O 1
ATOM 912 N N . PHE A 1 121 ? 3.411 -5.642 8.766 1.00 73.75 121 PHE A N 1
ATOM 913 C CA . PHE A 1 121 ? 2.321 -4.825 9.273 1.00 73.75 121 PHE A CA 1
ATOM 914 C C . PHE A 1 121 ? 2.878 -3.755 10.214 1.00 73.75 121 PHE A C 1
ATOM 916 O O . PHE A 1 121 ? 3.751 -4.034 11.037 1.00 73.75 121 PHE A O 1
ATOM 923 N N . GLY A 1 122 ? 2.377 -2.528 10.088 1.00 78.94 122 GLY A N 1
ATOM 924 C CA . GLY A 1 122 ? 2.700 -1.426 10.997 1.00 78.94 122 GLY A CA 1
ATOM 925 C C . GLY A 1 122 ? 1.611 -1.258 12.054 1.00 78.94 122 GLY A C 1
ATOM 926 O O . GLY A 1 122 ? 0.426 -1.369 11.741 1.00 78.94 122 GLY A O 1
ATOM 927 N N . LEU A 1 123 ? 2.002 -0.985 13.300 1.00 82.44 123 LEU A N 1
ATOM 928 C CA . LEU A 1 123 ? 1.088 -0.553 14.360 1.00 82.44 123 LEU A CA 1
ATOM 929 C C . LEU A 1 123 ? 1.386 0.906 14.685 1.00 82.44 123 LEU A C 1
ATOM 931 O O . LEU A 1 123 ? 2.493 1.231 15.108 1.00 82.44 123 LEU A O 1
ATOM 935 N N . ILE A 1 124 ? 0.397 1.771 14.495 1.00 82.81 124 ILE A N 1
ATOM 936 C CA . ILE A 1 124 ? 0.555 3.217 14.639 1.00 82.81 124 ILE A CA 1
ATOM 937 C C . ILE A 1 124 ? -0.158 3.657 15.920 1.00 82.81 124 ILE A C 1
ATOM 939 O O . ILE A 1 124 ? -1.381 3.531 16.001 1.00 82.81 124 ILE A O 1
ATOM 943 N N . PRO A 1 125 ? 0.562 4.140 16.945 1.00 81.56 125 PRO A N 1
ATOM 944 C CA . PRO A 1 125 ? -0.063 4.673 18.146 1.00 81.56 125 PRO A CA 1
ATOM 945 C C . PRO A 1 125 ? -0.748 6.008 17.862 1.00 81.56 125 PRO A C 1
ATOM 947 O O . PRO A 1 125 ? -0.111 6.994 17.496 1.00 81.56 125 PRO A O 1
ATOM 950 N N . GLU A 1 126 ? -2.055 6.063 18.101 1.00 79.69 126 GLU A N 1
ATOM 951 C CA . GLU A 1 126 ? -2.839 7.278 17.906 1.00 79.69 126 GLU A CA 1
ATOM 952 C C . GLU A 1 126 ? -2.798 8.149 19.169 1.00 79.69 126 GLU A C 1
ATOM 954 O O . GLU A 1 126 ? -3.084 7.704 20.288 1.00 79.69 126 GLU A O 1
ATOM 959 N N . ARG A 1 127 ? -2.457 9.431 19.001 1.00 71.38 127 ARG A N 1
ATOM 960 C CA . ARG A 1 127 ? -2.481 10.402 20.105 1.00 71.38 127 ARG A CA 1
ATOM 961 C C . ARG A 1 127 ? -3.919 10.860 20.360 1.00 71.38 127 ARG A C 1
ATOM 963 O O . ARG A 1 127 ? -4.633 11.219 19.431 1.00 71.38 127 ARG A O 1
ATOM 970 N N . GLY A 1 128 ? -4.319 10.922 21.632 1.00 62.34 128 GLY A N 1
ATOM 971 C CA . GLY A 1 128 ? -5.604 11.512 22.036 1.00 62.34 128 GLY A CA 1
ATOM 972 C C . GLY A 1 128 ? -6.721 10.525 22.393 1.00 62.34 128 GLY A C 1
ATOM 973 O O . GLY A 1 128 ? -7.880 10.931 22.456 1.00 62.34 128 GLY A O 1
ATOM 974 N N . GLY A 1 129 ? -6.396 9.258 22.668 1.00 60.75 129 GLY A N 1
ATOM 975 C CA . GLY A 1 129 ? -7.354 8.300 23.227 1.00 60.75 129 GLY A CA 1
ATOM 976 C C . GLY A 1 129 ? -7.956 8.773 24.558 1.00 60.75 129 GLY A C 1
ATOM 977 O O . GLY A 1 129 ? -7.347 9.539 25.316 1.00 60.75 129 GLY A O 1
ATOM 978 N N . LYS A 1 130 ? -9.173 8.312 24.879 1.00 64.62 130 LYS A N 1
ATOM 979 C CA . LYS A 1 130 ? -9.761 8.531 26.211 1.00 64.62 130 LYS A CA 1
ATOM 980 C C . LYS A 1 130 ? -8.808 7.961 27.266 1.00 64.62 130 LYS A C 1
ATOM 982 O O . LYS A 1 130 ? -8.118 6.985 27.013 1.00 64.62 130 LYS A O 1
ATOM 987 N N . ARG A 1 131 ? -8.818 8.507 28.490 1.00 61.25 131 ARG A N 1
ATOM 988 C CA . ARG A 1 131 ? -7.891 8.190 29.611 1.00 61.25 131 ARG A CA 1
ATOM 989 C C . ARG A 1 131 ? -7.759 6.688 29.989 1.00 61.25 131 ARG A C 1
ATOM 991 O O . ARG A 1 131 ? -7.028 6.368 30.919 1.00 61.25 131 ARG A O 1
ATOM 998 N N . ARG A 1 132 ? -8.499 5.780 29.340 1.00 67.56 132 ARG A N 1
ATOM 999 C CA . ARG A 1 132 ? -8.545 4.321 29.562 1.00 67.56 132 ARG A CA 1
ATOM 1000 C C . ARG A 1 132 ? -8.566 3.490 28.268 1.00 67.56 132 ARG A C 1
ATOM 1002 O O . ARG A 1 132 ? -8.816 2.290 28.329 1.00 67.56 132 ARG A O 1
ATOM 1009 N N . GLU A 1 133 ? -8.338 4.125 27.127 1.00 70.19 133 GLU A N 1
ATOM 1010 C CA . GLU A 1 133 ? -8.409 3.513 25.805 1.00 70.19 133 GLU A CA 1
ATOM 1011 C C . GLU A 1 133 ? -7.090 3.767 25.078 1.00 70.19 133 GLU A C 1
ATOM 1013 O O . GLU A 1 133 ? -6.673 4.917 24.919 1.00 70.19 133 GLU A O 1
ATOM 1018 N N . THR A 1 134 ? -6.419 2.691 24.674 1.00 78.12 134 THR A N 1
ATOM 1019 C CA . THR A 1 134 ? -5.282 2.780 23.758 1.00 78.12 134 THR A CA 1
ATOM 1020 C C . THR A 1 134 ? -5.834 2.642 22.354 1.00 78.12 134 THR A C 1
ATOM 1022 O O . THR A 1 134 ? -6.465 1.638 22.027 1.00 78.12 134 THR A O 1
ATOM 1025 N N . THR A 1 135 ? -5.604 3.655 21.530 1.00 82.44 135 THR A N 1
ATOM 1026 C CA . THR A 1 135 ? -6.022 3.640 20.136 1.00 82.44 135 THR A CA 1
ATOM 1027 C C . THR A 1 135 ? -4.809 3.348 19.264 1.00 82.44 135 THR A C 1
ATOM 1029 O O . THR A 1 135 ? -3.761 3.976 19.417 1.00 82.44 135 THR A O 1
ATOM 1032 N N . LEU A 1 136 ? -4.949 2.367 18.381 1.00 86.50 136 LEU A N 1
ATOM 1033 C CA . LEU A 1 136 ? -3.955 2.011 17.379 1.00 86.50 136 LEU A CA 1
ATOM 1034 C C . LEU A 1 136 ? -4.581 2.135 15.994 1.00 86.50 136 LEU A C 1
ATOM 1036 O O . LEU A 1 136 ? -5.789 1.976 15.831 1.00 86.50 136 LEU A O 1
ATOM 1040 N N . SER A 1 137 ? -3.743 2.335 14.996 1.00 86.06 137 SER A N 1
ATOM 1041 C CA . SER A 1 137 ? -4.086 2.085 13.605 1.00 86.06 137 SER A CA 1
ATOM 1042 C C . SER A 1 137 ? -3.199 0.971 13.070 1.00 86.06 137 SER A C 1
ATOM 1044 O O . SER A 1 137 ? -2.096 0.741 13.574 1.00 86.06 137 SER A O 1
ATOM 1046 N N . VAL A 1 138 ? -3.698 0.239 12.083 1.00 87.94 138 VAL A N 1
ATOM 1047 C CA . VAL A 1 138 ? -2.965 -0.865 11.451 1.00 87.94 138 VAL A CA 1
ATOM 1048 C C . VAL A 1 138 ? -2.542 -0.465 10.050 1.00 87.94 138 VAL A C 1
ATOM 1050 O O . VAL A 1 138 ? -3.264 0.267 9.383 1.00 87.94 138 VAL A O 1
ATOM 1053 N N . ALA A 1 139 ? -1.394 -0.946 9.594 1.00 87.12 139 ALA A N 1
ATOM 1054 C CA . ALA A 1 139 ? -0.904 -0.685 8.250 1.00 87.12 139 ALA A CA 1
ATOM 1055 C C . ALA A 1 139 ? -0.595 -1.978 7.500 1.00 87.12 139 ALA A C 1
ATOM 1057 O O . ALA A 1 139 ? 0.045 -2.875 8.051 1.00 87.12 139 ALA A O 1
ATOM 1058 N N . THR A 1 140 ? -0.999 -2.032 6.235 1.00 87.94 140 THR A N 1
ATOM 1059 C CA . THR A 1 140 ? -0.621 -3.059 5.259 1.00 87.94 140 THR A CA 1
ATOM 1060 C C . THR A 1 140 ? 0.344 -2.453 4.251 1.00 87.94 140 THR A C 1
ATOM 1062 O O . THR A 1 140 ? 0.192 -1.293 3.864 1.00 87.94 140 THR A O 1
ATOM 1065 N N . TRP A 1 141 ? 1.335 -3.230 3.821 1.00 88.81 141 TRP A N 1
ATOM 1066 C CA . TRP A 1 141 ? 2.354 -2.780 2.882 1.00 88.81 141 TRP A CA 1
ATOM 1067 C C . TRP A 1 141 ? 2.255 -3.520 1.547 1.00 88.81 141 TRP A C 1
ATOM 1069 O O . TRP A 1 141 ? 2.242 -4.750 1.502 1.00 88.81 141 TRP A O 1
ATOM 1079 N N . VAL A 1 142 ? 2.207 -2.749 0.462 1.00 89.25 142 VAL A N 1
ATOM 1080 C CA . VAL A 1 142 ? 2.319 -3.228 -0.913 1.00 89.25 142 VAL A CA 1
ATOM 1081 C C . VAL A 1 142 ? 3.513 -2.572 -1.596 1.00 89.25 142 VAL A C 1
ATOM 1083 O O . VAL A 1 142 ? 3.707 -1.358 -1.497 1.00 89.25 142 VAL A O 1
ATOM 1086 N N . THR A 1 143 ? 4.288 -3.367 -2.329 1.00 88.75 143 THR A N 1
ATOM 1087 C CA . THR A 1 143 ? 5.387 -2.885 -3.171 1.00 88.75 143 THR A CA 1
ATOM 1088 C C . THR A 1 143 ? 5.004 -2.914 -4.643 1.00 88.75 143 THR A C 1
ATOM 1090 O O . THR A 1 143 ? 4.364 -3.852 -5.126 1.00 88.75 143 THR A O 1
ATOM 1093 N N . VAL A 1 144 ? 5.439 -1.887 -5.371 1.00 89.25 144 VAL A N 1
ATOM 1094 C CA . VAL A 1 144 ? 5.381 -1.807 -6.833 1.00 89.25 144 VAL A CA 1
ATOM 1095 C C . VAL A 1 144 ? 6.797 -1.732 -7.383 1.00 89.25 144 VAL A C 1
ATOM 1097 O O . VAL A 1 144 ? 7.583 -0.893 -6.947 1.00 89.25 144 VAL A O 1
ATOM 1100 N N . GLY A 1 145 ? 7.131 -2.569 -8.362 1.00 88.81 145 GLY A N 1
ATOM 1101 C CA . GLY A 1 145 ? 8.482 -2.583 -8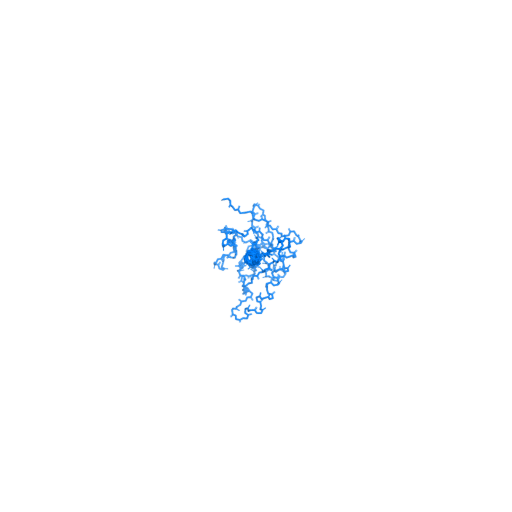.920 1.00 88.81 145 GLY A CA 1
ATOM 1102 C C . GLY A 1 145 ? 8.626 -3.368 -10.223 1.00 88.81 145 GLY A C 1
ATOM 1103 O O . GLY A 1 145 ? 7.630 -3.823 -10.792 1.00 88.81 145 GLY A O 1
ATOM 1104 N N . PRO A 1 146 ? 9.864 -3.525 -10.719 1.00 88.00 146 PRO A N 1
ATOM 1105 C CA . PRO A 1 146 ? 10.170 -4.342 -11.889 1.00 88.00 146 PRO A CA 1
ATOM 1106 C C . PRO A 1 146 ? 9.683 -5.790 -11.721 1.00 88.00 146 PRO A C 1
ATOM 1108 O O . PRO A 1 146 ? 9.769 -6.353 -10.630 1.00 88.00 146 PRO A O 1
ATOM 1111 N N . ALA A 1 147 ? 9.188 -6.402 -12.800 1.00 83.62 147 ALA A N 1
ATOM 1112 C CA . ALA A 1 147 ? 8.647 -7.766 -12.766 1.00 83.62 147 ALA A CA 1
ATOM 1113 C C . ALA A 1 147 ? 9.704 -8.856 -12.495 1.00 83.62 147 ALA A C 1
ATOM 1115 O O . ALA A 1 147 ? 9.369 -9.939 -12.028 1.00 83.62 147 ALA A O 1
ATOM 1116 N N . ASP A 1 148 ? 10.974 -8.581 -12.792 1.00 77.75 148 ASP A N 1
ATOM 1117 C CA . ASP A 1 148 ? 12.105 -9.501 -12.643 1.00 77.75 148 ASP A CA 1
ATOM 1118 C C . ASP A 1 148 ? 12.691 -9.528 -11.223 1.00 77.75 148 ASP A C 1
ATOM 1120 O O . ASP A 1 148 ? 13.539 -10.371 -10.920 1.00 77.75 148 ASP A O 1
ATOM 1124 N N . ARG A 1 149 ? 12.246 -8.632 -10.332 1.00 66.75 149 ARG A N 1
ATOM 1125 C CA . ARG A 1 149 ? 12.687 -8.633 -8.937 1.00 66.75 149 ARG A CA 1
ATOM 1126 C C . ARG A 1 149 ? 11.774 -9.486 -8.056 1.00 66.75 149 ARG A C 1
ATOM 1128 O O . ARG A 1 149 ? 10.556 -9.294 -8.081 1.00 66.75 149 ARG A O 1
ATOM 1135 N N . PRO A 1 150 ? 12.340 -10.361 -7.205 1.00 60.91 150 PRO A N 1
ATOM 1136 C CA . PRO A 1 150 ? 11.558 -11.089 -6.212 1.00 60.91 150 PRO A CA 1
ATOM 1137 C C . PRO A 1 150 ? 10.960 -10.117 -5.188 1.00 60.91 150 PRO A C 1
ATOM 1139 O O . PRO A 1 150 ? 11.580 -9.096 -4.876 1.00 60.91 150 PRO A O 1
ATOM 1142 N N . ALA A 1 151 ? 9.757 -10.419 -4.682 1.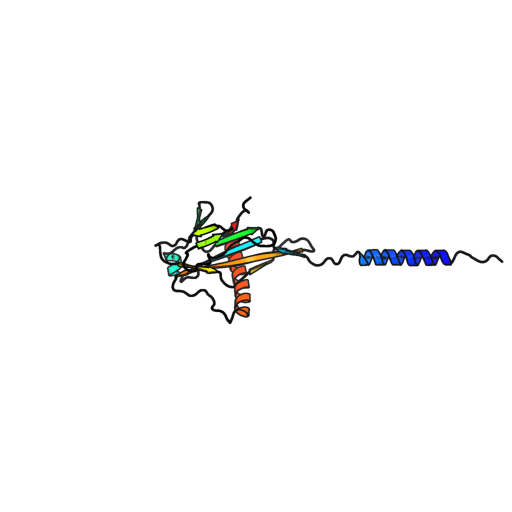00 58.19 151 ALA A N 1
ATOM 1143 C CA . ALA A 1 151 ? 9.194 -9.733 -3.513 1.00 58.19 151 ALA A CA 1
ATOM 1144 C C . ALA A 1 151 ? 10.199 -9.773 -2.349 1.00 58.19 151 ALA A C 1
ATOM 1146 O O . ALA A 1 151 ? 11.018 -10.698 -2.280 1.00 58.19 151 ALA A O 1
ATOM 1147 N N . VAL A 1 152 ? 10.165 -8.778 -1.455 1.00 56.78 152 VAL A N 1
ATOM 1148 C CA . VAL A 1 152 ? 11.283 -8.480 -0.537 1.00 56.78 152 VAL A CA 1
ATOM 1149 C C . VAL A 1 152 ? 11.691 -9.683 0.322 1.00 56.78 152 VAL A C 1
ATOM 1151 O O . VAL A 1 152 ? 12.844 -9.746 0.752 1.00 56.78 152 VAL A O 1
ATOM 1154 N N . ILE A 1 153 ? 10.822 -10.671 0.598 1.00 51.34 153 ILE A N 1
ATOM 1155 C CA . ILE A 1 153 ? 11.185 -11.790 1.485 1.00 51.34 153 ILE A CA 1
ATOM 1156 C C . ILE A 1 153 ? 10.588 -13.145 1.070 1.00 51.34 153 ILE A C 1
ATOM 1158 O O . ILE A 1 153 ? 9.393 -13.392 1.198 1.00 51.34 153 ILE A O 1
ATOM 1162 N N . GLY A 1 154 ? 11.485 -14.080 0.728 1.00 38.97 154 GLY A N 1
ATOM 1163 C CA . GLY A 1 154 ? 11.266 -15.523 0.837 1.00 38.97 154 GLY A CA 1
ATOM 1164 C C . GLY A 1 154 ? 11.214 -15.985 2.302 1.00 38.97 154 GLY A C 1
ATOM 1165 O O . GLY A 1 154 ? 11.993 -15.551 3.153 1.00 38.97 154 GLY A O 1
ATOM 1166 N N . SER A 1 155 ? 10.265 -16.866 2.599 1.00 43.78 155 SER A N 1
ATOM 1167 C CA . SER A 1 155 ? 9.957 -17.427 3.916 1.00 43.78 155 SER A CA 1
ATOM 1168 C C . SER A 1 155 ? 11.167 -18.104 4.582 1.00 43.78 155 SER A C 1
ATOM 1170 O O . SER A 1 155 ? 11.577 -19.164 4.121 1.00 43.78 155 SER A O 1
ATOM 1172 N N . ASN A 1 156 ? 11.735 -17.501 5.642 1.00 37.75 156 ASN A N 1
ATOM 1173 C CA . ASN A 1 156 ? 12.285 -18.180 6.844 1.00 37.75 156 ASN A CA 1
ATOM 1174 C C . ASN A 1 156 ? 13.012 -17.238 7.838 1.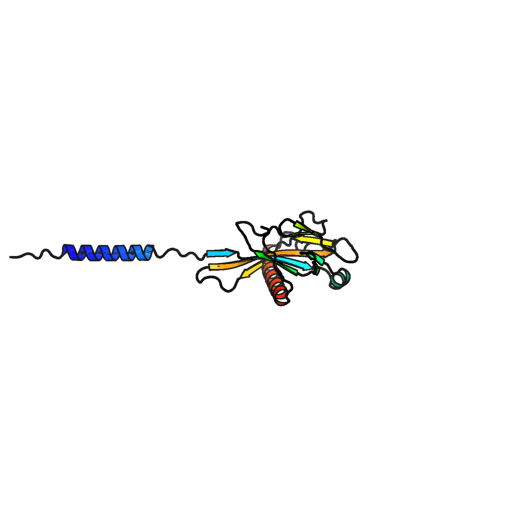00 37.75 156 ASN A C 1
ATOM 1176 O O . ASN A 1 156 ? 13.202 -17.613 8.989 1.00 37.75 156 ASN A O 1
ATOM 1180 N N . GLU A 1 157 ? 13.323 -15.984 7.484 1.00 46.12 157 GLU A N 1
ATOM 1181 C CA . GLU A 1 157 ? 13.905 -14.974 8.409 1.00 46.12 157 GLU A CA 1
ATOM 1182 C C . GLU A 1 157 ? 12.871 -13.970 8.970 1.00 46.12 157 GLU A C 1
ATOM 1184 O O . GLU A 1 157 ? 13.163 -12.829 9.332 1.00 46.12 157 GLU A O 1
ATOM 1189 N N . VAL A 1 158 ? 11.611 -14.395 9.023 1.00 51.41 158 VAL A N 1
ATOM 1190 C CA . VAL A 1 158 ? 10.439 -13.509 9.017 1.00 51.41 158 VAL A CA 1
ATOM 1191 C C . VAL A 1 158 ? 10.282 -12.676 10.295 1.00 51.41 158 VAL A C 1
ATOM 1193 O O . VAL A 1 158 ? 9.782 -11.568 10.219 1.00 51.41 158 VAL A O 1
ATOM 1196 N N . ARG A 1 159 ? 10.725 -13.126 11.477 1.00 44.47 159 ARG A N 1
ATOM 1197 C CA . ARG A 1 159 ? 10.354 -12.453 12.744 1.00 44.47 159 ARG A CA 1
ATOM 1198 C C . ARG A 1 159 ? 11.165 -11.193 13.069 1.00 44.47 159 ARG A C 1
ATOM 1200 O O . ARG A 1 159 ? 10.580 -10.175 13.423 1.00 44.47 159 ARG A O 1
ATOM 1207 N N . GLY A 1 160 ? 12.493 -11.257 12.938 1.00 50.31 160 GLY A N 1
ATOM 1208 C CA . GLY A 1 160 ? 13.372 -10.097 13.152 1.00 50.31 160 GLY A CA 1
ATOM 1209 C C . GLY A 1 160 ? 13.224 -9.058 12.041 1.00 50.31 160 GLY A C 1
ATOM 1210 O O . GLY A 1 160 ? 13.164 -7.861 12.312 1.00 50.31 160 GLY A O 1
ATOM 1211 N N . ARG A 1 161 ? 13.051 -9.528 10.797 1.00 54.78 161 ARG A N 1
ATOM 1212 C CA . ARG A 1 161 ? 12.761 -8.664 9.651 1.00 54.78 161 ARG A CA 1
ATOM 1213 C C . ARG A 1 161 ? 11.353 -8.072 9.702 1.00 54.78 161 ARG A C 1
ATOM 1215 O O . ARG A 1 161 ? 11.217 -6.920 9.336 1.00 54.78 161 ARG A O 1
ATOM 1222 N N . ALA A 1 162 ? 10.328 -8.784 10.187 1.00 58.34 162 ALA A N 1
ATOM 1223 C CA . ALA A 1 162 ? 8.972 -8.229 10.292 1.00 58.34 162 ALA A CA 1
ATOM 1224 C C . ALA A 1 162 ? 8.869 -7.115 11.336 1.00 58.34 162 ALA A C 1
ATOM 1226 O O . ALA A 1 162 ? 8.149 -6.153 11.105 1.00 58.34 162 ALA A O 1
ATOM 1227 N N . HIS A 1 163 ? 9.594 -7.203 12.459 1.00 58.12 163 HIS A N 1
ATOM 1228 C CA . HIS A 1 163 ? 9.611 -6.104 13.426 1.00 58.12 163 HIS A CA 1
ATOM 1229 C C . HIS A 1 163 ? 10.288 -4.857 12.844 1.00 58.12 163 HIS A C 1
ATOM 1231 O O . HIS A 1 163 ? 9.691 -3.782 12.882 1.00 58.12 163 HIS A O 1
ATOM 1237 N N . ALA A 1 164 ? 11.474 -5.014 12.245 1.00 60.59 164 ALA A N 1
ATOM 1238 C CA . ALA A 1 164 ? 12.167 -3.923 11.559 1.00 60.59 164 ALA A CA 1
ATOM 1239 C C . ALA A 1 164 ? 11.346 -3.374 10.375 1.00 60.59 164 ALA A C 1
ATOM 1241 O O . ALA A 1 164 ? 11.304 -2.170 10.150 1.00 60.59 164 ALA A O 1
ATOM 1242 N N . ALA A 1 165 ? 10.638 -4.242 9.649 1.00 70.44 165 ALA A N 1
ATOM 1243 C CA . ALA A 1 165 ? 9.742 -3.845 8.571 1.00 70.44 165 ALA A CA 1
ATOM 1244 C C . ALA A 1 165 ? 8.493 -3.125 9.098 1.00 70.44 165 ALA A C 1
ATOM 1246 O O . ALA A 1 165 ? 8.027 -2.198 8.454 1.00 70.44 165 ALA A O 1
ATOM 1247 N N . GLY A 1 166 ? 7.972 -3.489 10.271 1.00 77.44 166 GLY A N 1
ATOM 1248 C CA . GLY A 1 166 ? 6.875 -2.770 10.920 1.00 77.44 166 GLY A CA 1
ATOM 1249 C C . GLY A 1 166 ? 7.273 -1.354 11.345 1.00 77.44 166 GLY A C 1
ATOM 1250 O O . GLY A 1 166 ? 6.512 -0.415 11.119 1.00 77.44 166 GLY A O 1
ATOM 1251 N N . GLU A 1 167 ? 8.481 -1.182 11.893 1.00 81.69 167 GLU A N 1
ATOM 1252 C CA . GLU A 1 167 ? 9.048 0.144 12.199 1.00 81.69 167 GLU A CA 1
ATOM 1253 C C . GLU A 1 167 ? 9.311 0.958 10.927 1.00 81.69 167 GLU A C 1
ATOM 1255 O O . GLU A 1 167 ? 9.003 2.147 10.882 1.00 81.69 167 GLU A O 1
ATOM 1260 N N . TYR A 1 168 ? 9.807 0.312 9.868 1.00 83.62 168 TYR A N 1
ATOM 1261 C CA . TYR A 1 168 ? 9.966 0.934 8.555 1.00 83.62 168 TYR A CA 1
ATOM 1262 C C . TYR A 1 168 ? 8.623 1.393 7.971 1.00 83.62 168 T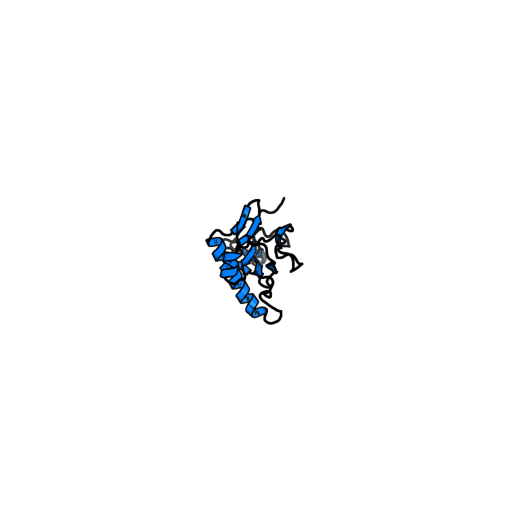YR A C 1
ATOM 1264 O O . TYR A 1 168 ? 8.501 2.537 7.547 1.00 83.62 168 TYR A O 1
ATOM 1272 N N . VAL A 1 169 ? 7.591 0.541 7.995 1.00 85.94 169 VAL A N 1
ATOM 1273 C CA . VAL A 1 169 ? 6.239 0.889 7.525 1.00 85.94 169 VAL A CA 1
ATOM 1274 C C . VAL A 1 169 ? 5.691 2.085 8.302 1.00 85.94 169 VAL A C 1
ATOM 1276 O O . VAL A 1 169 ? 5.129 2.992 7.692 1.00 85.94 169 VAL A O 1
ATOM 1279 N N . LEU A 1 170 ? 5.889 2.121 9.624 1.00 87.56 170 LEU A N 1
ATOM 1280 C CA . LEU A 1 170 ? 5.506 3.266 10.450 1.00 87.56 170 LEU A CA 1
ATOM 1281 C C . LEU A 1 170 ? 6.236 4.544 10.010 1.00 87.56 170 LEU A C 1
ATOM 1283 O O . LEU A 1 170 ? 5.566 5.535 9.729 1.00 87.56 170 LEU A O 1
ATOM 1287 N N . SER A 1 171 ? 7.570 4.515 9.890 1.00 87.38 171 SER A N 1
ATOM 1288 C CA . SER A 1 171 ? 8.361 5.685 9.462 1.00 87.38 171 SER A CA 1
ATOM 1289 C C . SER A 1 171 ? 7.915 6.193 8.093 1.00 87.38 171 SER A C 1
ATOM 1291 O O . SER A 1 171 ? 7.693 7.389 7.923 1.00 87.38 171 SER A O 1
ATOM 1293 N N . GLN A 1 172 ? 7.720 5.292 7.128 1.00 87.75 172 GLN A N 1
ATOM 1294 C CA . GLN A 1 172 ? 7.310 5.667 5.777 1.00 87.75 172 GLN A CA 1
ATOM 1295 C C . GLN A 1 172 ? 5.913 6.282 5.752 1.00 87.75 172 GLN A C 1
ATOM 1297 O O . GLN A 1 172 ? 5.674 7.242 5.019 1.00 87.75 172 GLN A O 1
ATOM 1302 N N . ILE A 1 173 ? 4.989 5.766 6.565 1.00 89.19 173 ILE A N 1
ATOM 1303 C CA . ILE A 1 173 ? 3.663 6.366 6.694 1.00 89.19 173 ILE A CA 1
ATOM 1304 C C . ILE A 1 173 ? 3.761 7.754 7.324 1.00 89.19 173 ILE A C 1
ATOM 1306 O O . ILE A 1 173 ? 3.161 8.686 6.796 1.00 89.19 173 ILE A O 1
ATOM 1310 N N . GLU A 1 174 ? 4.524 7.919 8.405 1.00 90.19 174 GLU A N 1
ATOM 1311 C CA . GLU A 1 174 ? 4.712 9.222 9.053 1.00 90.19 174 GLU A CA 1
ATOM 1312 C C . GLU A 1 174 ? 5.333 10.253 8.096 1.00 90.19 174 GLU A C 1
ATOM 1314 O O . GLU A 1 174 ? 4.841 11.381 8.007 1.00 90.19 174 GLU A O 1
ATOM 1319 N N . GLU A 1 175 ? 6.351 9.859 7.327 1.00 90.56 175 GLU A N 1
ATOM 1320 C CA . GLU A 1 175 ? 7.003 10.692 6.310 1.00 90.56 175 GLU A CA 1
ATOM 1321 C C . GLU A 1 175 ? 6.029 11.109 5.199 1.00 90.56 175 GLU A C 1
ATOM 1323 O O . GLU A 1 175 ? 5.920 12.296 4.877 1.00 90.56 175 GLU A O 1
ATOM 1328 N N . LEU A 1 176 ? 5.279 10.158 4.634 1.00 90.81 176 LEU A N 1
ATOM 1329 C CA . LEU A 1 176 ? 4.333 10.433 3.549 1.00 90.81 176 LEU A CA 1
ATOM 1330 C C . LEU A 1 176 ? 3.132 11.253 4.028 1.00 90.81 176 LEU A C 1
ATOM 1332 O O . LEU A 1 176 ? 2.686 12.152 3.315 1.00 90.81 176 LEU A O 1
ATOM 1336 N N . VAL A 1 177 ? 2.637 11.013 5.244 1.00 88.88 177 VAL A N 1
ATOM 1337 C CA . VAL A 1 177 ? 1.587 11.835 5.861 1.00 88.88 177 VAL A CA 1
ATOM 1338 C C . VAL A 1 177 ? 2.089 13.262 6.083 1.00 88.88 177 VAL A C 1
ATOM 1340 O O . VAL A 1 177 ? 1.392 14.209 5.715 1.00 88.88 177 VAL A O 1
ATOM 1343 N N . ALA A 1 178 ? 3.300 13.438 6.621 1.00 89.06 178 ALA A N 1
ATOM 1344 C CA . ALA A 1 178 ? 3.897 14.759 6.825 1.00 89.06 178 ALA A CA 1
ATOM 1345 C C . ALA A 1 178 ? 4.123 15.514 5.503 1.00 89.06 178 ALA A C 1
ATOM 1347 O O . ALA A 1 178 ? 3.960 16.733 5.453 1.00 89.06 178 ALA A O 1
ATOM 1348 N N . ALA A 1 179 ? 4.439 14.793 4.425 1.00 89.75 179 ALA A N 1
ATOM 1349 C CA . ALA A 1 179 ? 4.581 15.340 3.077 1.00 89.75 179 ALA A CA 1
ATOM 1350 C C . ALA A 1 179 ? 3.238 15.613 2.362 1.00 89.75 179 ALA A C 1
ATOM 1352 O O . ALA A 1 179 ? 3.231 16.146 1.253 1.00 89.75 179 ALA A O 1
ATOM 1353 N N . GLY A 1 180 ? 2.096 15.267 2.968 1.00 88.50 180 GLY A N 1
ATOM 1354 C CA . GLY A 1 180 ? 0.772 15.430 2.357 1.00 88.50 180 GLY A CA 1
ATOM 1355 C C . GLY A 1 180 ? 0.435 14.376 1.294 1.00 88.50 180 GLY A C 1
ATOM 1356 O O . GLY A 1 180 ? -0.513 14.554 0.530 1.00 88.50 180 GLY A O 1
ATOM 1357 N N . HIS A 1 181 ? 1.172 13.266 1.249 1.00 90.44 181 HIS A N 1
ATOM 1358 C CA . HIS A 1 181 ? 0.944 12.113 0.370 1.00 90.44 181 HIS A CA 1
ATOM 1359 C C . HIS A 1 181 ? 0.038 11.060 1.024 1.00 90.44 181 HIS A C 1
ATOM 1361 O O . HIS A 1 181 ? 0.273 9.854 0.919 1.00 90.44 181 HIS A O 1
ATOM 1367 N N . VAL A 1 182 ? -1.011 11.531 1.700 1.00 92.25 182 VAL A N 1
ATOM 1368 C CA . VAL A 1 182 ? -2.054 10.698 2.299 1.00 92.25 182 VAL A CA 1
ATOM 1369 C C . VAL A 1 182 ? -3.388 10.962 1.611 1.00 92.25 182 VAL A C 1
ATOM 1371 O O . VAL A 1 182 ? -3.776 12.110 1.397 1.00 92.25 182 VAL A O 1
ATOM 1374 N N . ILE A 1 183 ? -4.088 9.890 1.253 1.00 92.38 183 ILE A N 1
ATOM 1375 C CA . ILE A 1 183 ? -5.422 9.944 0.661 1.00 92.38 183 ILE A CA 1
ATOM 1376 C C . ILE A 1 183 ? -6.406 9.303 1.629 1.00 92.38 183 ILE A C 1
ATOM 1378 O O . ILE A 1 183 ? -6.340 8.103 1.897 1.00 92.38 183 ILE A O 1
ATOM 1382 N N . ASP A 1 184 ? -7.342 10.111 2.115 1.00 91.12 184 ASP A N 1
ATOM 1383 C CA . ASP A 1 184 ? -8.463 9.631 2.909 1.00 91.12 184 ASP A CA 1
ATOM 1384 C C . ASP A 1 184 ? -9.483 8.918 2.018 1.00 91.12 184 ASP A C 1
ATOM 1386 O O . ASP A 1 184 ? -9.937 9.444 0.998 1.00 91.12 184 ASP A O 1
ATOM 1390 N N . VAL A 1 185 ? -9.826 7.694 2.403 1.00 87.62 185 VAL A N 1
ATOM 1391 C CA . VAL A 1 185 ? -10.814 6.849 1.743 1.00 87.62 185 VAL A CA 1
ATOM 1392 C C . VAL A 1 185 ? -12.040 6.773 2.635 1.00 87.62 185 VAL A C 1
ATOM 1394 O O . VAL A 1 185 ? -12.005 6.214 3.733 1.00 87.62 185 VAL A O 1
ATOM 1397 N N . GLU A 1 186 ? -13.140 7.331 2.147 1.00 80.12 186 GLU A N 1
ATOM 1398 C CA . GLU A 1 186 ? -14.422 7.232 2.828 1.00 80.12 186 GLU A CA 1
ATOM 1399 C C . GLU A 1 186 ? -15.004 5.815 2.681 1.00 80.12 186 GLU A C 1
ATOM 1401 O O . GLU A 1 186 ? -14.876 5.190 1.618 1.00 80.12 186 GLU A O 1
ATOM 1406 N N . PRO A 1 187 ? -15.655 5.286 3.730 1.00 65.44 187 PRO A N 1
ATOM 1407 C CA . PRO A 1 187 ? -16.394 4.041 3.621 1.00 65.44 187 PRO A CA 1
ATOM 1408 C C . PRO A 1 187 ? -17.530 4.229 2.610 1.00 65.44 187 PRO A C 1
ATOM 1410 O O . PRO A 1 187 ? -18.243 5.232 2.643 1.00 65.44 187 PRO A O 1
ATOM 1413 N N . ARG A 1 188 ? -17.692 3.273 1.689 1.00 59.00 188 ARG A N 1
ATOM 1414 C CA . ARG A 1 188 ? -18.839 3.289 0.774 1.00 59.00 188 ARG A CA 1
ATOM 1415 C C . ARG A 1 188 ? -20.124 3.032 1.581 1.00 59.00 188 ARG A C 1
ATOM 1417 O O . ARG A 1 188 ? -20.078 2.176 2.465 1.00 59.00 188 ARG A O 1
ATOM 1424 N N . PRO A 1 189 ? -21.210 3.780 1.318 1.00 49.06 189 PRO A N 1
ATOM 1425 C CA . PRO A 1 189 ? -22.494 3.604 1.996 1.00 49.06 189 PRO A CA 1
ATOM 1426 C C . PRO A 1 189 ? -23.139 2.246 1.703 1.00 49.06 189 PRO A C 1
ATOM 1428 O O . PRO A 1 189 ? -22.868 1.680 0.616 1.00 49.06 189 PRO A O 1
#

Foldseek 3Di:
DDDDPPPPVVVVVVVVVVVVVVVVVVVPPPLAQAEAAFKEKEFEAEDEDPVQCVQFQKWWQDPNDIATDGFMEMETQDDPDRAPWACDPPQQAQFIQGSNDTIHIGTPVGDGKGKHWDPAKAWAFDPDDDPRYTYIYMYTYIYIYHPPDDHPDDPDPCPVVRVVVRVVRRVSVVVCVVVVRYHYDYDDD

Radius of gyration: 27.76 Å; chains: 1; bounding box: 48×34×109 Å

Secondary structure (DSSP, 8-state):
------HHHHHHHHHHHHHHHHHHHHTS---PPEEEEEEEEEEEEE-S-HHHHHHH--EEEETTEEEESSEEEEEE--TTS----EE-SSTTS-EEEETTEEEEEE-SS---EEEEEEEEEEEEEPTT--TTEEEEEEEEEEEEEETTSPPS--TTSHHHHHHHHHHHHHHHHHHHHHTT-EEE-PPP-